Protein AF-A0A1Y0EIF8-F1 (afdb_monomer_lite)

Structure (mmCIF, N/CA/C/O backbone):
data_AF-A0A1Y0EIF8-F1
#
_entry.id   AF-A0A1Y0EIF8-F1
#
loop_
_atom_site.group_PDB
_atom_site.id
_atom_site.type_symbol
_atom_site.label_atom_id
_atom_site.label_alt_id
_atom_site.label_comp_id
_atom_site.label_asym_id
_atom_site.label_entity_id
_atom_site.label_seq_id
_atom_site.pdbx_PDB_ins_code
_atom_site.Cartn_x
_atom_site.Cartn_y
_atom_site.Cartn_z
_atom_site.occupancy
_atom_site.B_iso_or_equiv
_atom_site.auth_seq_id
_atom_site.auth_comp_id
_atom_site.auth_asym_id
_atom_site.auth_atom_id
_atom_site.pdbx_PDB_model_num
ATOM 1 N N . MET A 1 1 ? -3.796 12.524 -21.127 1.00 37.81 1 MET A N 1
ATOM 2 C CA . MET A 1 1 ? -3.805 11.938 -22.483 1.00 37.81 1 MET A CA 1
ATOM 3 C C . MET A 1 1 ? -4.281 12.997 -23.465 1.00 37.81 1 MET A C 1
ATOM 5 O O . MET A 1 1 ? -5.381 13.475 -23.255 1.00 37.81 1 MET A O 1
ATOM 9 N N . PHE A 1 2 ? -3.462 13.286 -24.492 1.00 38.22 2 PHE A N 1
ATOM 10 C CA . PHE A 1 2 ? -3.854 13.662 -25.870 1.00 38.22 2 PHE A CA 1
ATOM 11 C C . PHE A 1 2 ? -4.632 14.982 -26.085 1.00 38.22 2 PHE A C 1
ATOM 13 O O . PHE A 1 2 ? -5.495 15.334 -25.305 1.00 38.22 2 PHE A O 1
ATOM 20 N N . TYR A 1 3 ? -4.456 15.780 -27.139 1.00 31.73 3 TYR A N 1
ATOM 21 C CA . TYR A 1 3 ? -3.588 15.820 -28.322 1.00 31.73 3 TYR A CA 1
ATOM 22 C C . TYR A 1 3 ? -3.635 17.290 -28.816 1.00 31.73 3 TYR A C 1
ATOM 24 O O . TYR A 1 3 ? -4.609 17.998 -28.564 1.00 31.73 3 TYR A O 1
ATOM 32 N N . SER A 1 4 ? -2.602 17.751 -29.519 1.00 43.94 4 SER A N 1
ATOM 33 C CA . SER A 1 4 ? -2.538 19.079 -30.158 1.00 43.94 4 SER A CA 1
ATOM 34 C C . SER A 1 4 ? -3.656 19.304 -31.195 1.00 43.94 4 SER A C 1
ATOM 36 O O . SER A 1 4 ? -4.053 18.343 -31.857 1.00 43.94 4 SER A O 1
ATOM 38 N N . PRO A 1 5 ? -4.051 20.566 -31.464 1.00 45.19 5 PRO A N 1
ATOM 39 C CA . PRO A 1 5 ? -4.420 20.951 -32.815 1.00 45.19 5 PRO A CA 1
ATOM 40 C C . PRO A 1 5 ? -3.539 22.090 -33.345 1.00 45.19 5 PRO A C 1
ATOM 42 O O . PRO A 1 5 ? -3.402 23.167 -32.763 1.00 45.19 5 PRO A O 1
ATOM 45 N N . VAL A 1 6 ? -2.965 21.794 -34.507 1.00 42.03 6 VAL A N 1
ATOM 46 C CA . VAL A 1 6 ? -2.331 22.686 -35.478 1.00 42.03 6 VAL A CA 1
ATOM 47 C C . VAL A 1 6 ? -3.190 23.934 -35.696 1.00 42.03 6 VAL A C 1
ATOM 49 O O . VAL A 1 6 ? -4.373 23.816 -35.995 1.00 42.03 6 VAL A O 1
ATOM 52 N N . ASN A 1 7 ? -2.588 25.120 -35.566 1.00 39.62 7 ASN A N 1
ATOM 53 C CA . ASN A 1 7 ? -3.239 26.411 -35.794 1.00 39.62 7 ASN A CA 1
ATOM 54 C C . ASN A 1 7 ? -3.308 26.712 -37.313 1.00 39.62 7 ASN A C 1
ATOM 56 O O . ASN A 1 7 ? -2.266 26.990 -37.912 1.00 39.62 7 ASN A O 1
ATOM 60 N N . PRO A 1 8 ? -4.489 26.673 -37.961 1.00 40.47 8 PRO A N 1
ATOM 61 C CA . PRO A 1 8 ? -4.627 26.729 -39.417 1.00 40.47 8 PRO A CA 1
ATOM 62 C C . PRO A 1 8 ? -4.945 28.149 -39.936 1.00 40.47 8 PRO A C 1
ATOM 64 O O . PRO A 1 8 ? -5.785 28.317 -40.814 1.00 40.47 8 PRO A O 1
ATOM 67 N N . GLY A 1 9 ? -4.313 29.194 -39.383 1.00 38.22 9 GLY A N 1
ATOM 68 C CA . GLY A 1 9 ? -4.791 30.579 -39.550 1.00 38.22 9 GLY A CA 1
ATOM 69 C C . GLY A 1 9 ? -3.825 31.641 -40.088 1.00 38.22 9 GLY A C 1
ATOM 70 O O . GLY A 1 9 ? -4.184 32.815 -40.028 1.00 38.22 9 GLY A O 1
ATOM 71 N N . ARG A 1 10 ? -2.609 31.321 -40.570 1.00 43.03 10 ARG A N 1
ATOM 72 C CA . ARG A 1 10 ? -1.621 32.380 -40.904 1.00 43.03 10 ARG A CA 1
ATOM 73 C C . ARG A 1 10 ? -0.802 32.244 -42.194 1.00 43.03 10 ARG A C 1
ATOM 75 O O . ARG A 1 10 ? 0.205 32.927 -42.318 1.00 43.03 10 ARG A O 1
ATOM 82 N N . PHE A 1 11 ? -1.239 31.456 -43.175 1.00 51.62 11 PHE A N 1
ATOM 83 C CA . PHE A 1 11 ? -0.574 31.403 -44.487 1.00 51.62 11 PHE A CA 1
ATOM 84 C C . PHE A 1 11 ? -1.574 31.562 -45.629 1.00 51.62 11 PHE A C 1
ATOM 86 O O . PHE A 1 11 ? -1.964 30.590 -46.263 1.00 51.62 11 PHE A O 1
ATOM 93 N N . SER A 1 12 ? -2.004 32.797 -45.893 1.00 49.69 12 SER A N 1
ATOM 94 C CA . SER A 1 12 ? -2.695 33.092 -47.157 1.00 49.69 12 SER A CA 1
ATOM 95 C C . SER A 1 12 ? -2.368 34.460 -47.763 1.00 49.69 12 SER A C 1
ATOM 97 O O . SER A 1 12 ? -2.918 34.787 -48.810 1.00 49.69 12 SER A O 1
ATOM 99 N N . VAL A 1 13 ? -1.480 35.265 -47.167 1.00 60.19 13 VAL A N 1
ATOM 100 C CA . VAL A 1 13 ? -1.054 36.542 -47.761 1.00 60.19 13 VAL A CA 1
ATOM 101 C C . VAL A 1 13 ? 0.416 36.781 -47.421 1.00 60.19 13 VAL A C 1
ATOM 103 O O . VAL A 1 13 ? 0.754 36.926 -46.250 1.00 60.19 13 VAL A O 1
ATOM 106 N N . ILE A 1 14 ? 1.279 36.789 -48.438 1.00 67.38 14 ILE A N 1
ATOM 107 C CA . ILE A 1 14 ? 2.711 37.097 -48.303 1.00 67.38 14 ILE A CA 1
ATOM 108 C C . ILE A 1 14 ? 2.856 38.584 -47.963 1.00 67.38 14 ILE A C 1
ATOM 110 O O . ILE A 1 14 ? 2.260 39.432 -48.634 1.00 67.38 14 ILE A O 1
ATOM 114 N N . GLN A 1 15 ? 3.622 38.917 -46.924 1.00 79.06 15 GLN A N 1
ATOM 115 C CA . GLN A 1 15 ? 3.801 40.306 -46.495 1.00 79.06 15 GLN A CA 1
ATOM 116 C C . GLN A 1 15 ? 4.846 41.027 -47.359 1.00 79.06 15 GLN A C 1
ATOM 118 O O . GLN A 1 15 ? 5.827 40.432 -47.802 1.00 79.06 15 GLN A O 1
ATOM 123 N N . SER A 1 16 ? 4.696 42.340 -47.564 1.00 76.44 16 SER A N 1
ATOM 124 C CA . SER A 1 16 ? 5.628 43.126 -48.394 1.00 76.44 16 SER A CA 1
ATOM 125 C C . SER A 1 16 ? 7.077 43.094 -47.888 1.00 76.44 16 SER A C 1
ATOM 127 O O . SER A 1 16 ? 8.011 43.193 -48.680 1.00 76.44 16 SER A O 1
ATOM 129 N N . GLU A 1 17 ? 7.279 42.932 -46.578 1.00 78.81 17 GLU A N 1
ATOM 130 C CA . GLU A 1 17 ? 8.610 42.783 -45.975 1.00 78.81 17 GLU A CA 1
ATOM 131 C C . GLU A 1 17 ? 9.270 41.438 -46.328 1.00 78.81 17 GLU A C 1
ATOM 133 O O . GLU A 1 17 ? 10.484 41.369 -46.547 1.00 78.81 17 GLU A O 1
ATOM 138 N N . GLU A 1 18 ? 8.474 40.377 -46.463 1.00 78.44 18 GLU A N 1
ATOM 139 C CA . GLU A 1 18 ? 8.946 39.063 -46.905 1.00 78.44 18 GLU A CA 1
ATOM 140 C C . GLU A 1 18 ? 9.333 39.104 -48.389 1.00 78.44 18 GLU A C 1
ATOM 142 O O . GLU A 1 18 ? 10.403 38.617 -48.756 1.00 78.44 18 GLU A O 1
ATOM 147 N N . VAL A 1 19 ? 8.542 39.786 -49.229 1.00 79.81 19 VAL A N 1
ATOM 148 C CA . VAL A 1 19 ? 8.881 40.007 -50.649 1.00 79.81 19 VAL A CA 1
ATOM 149 C C . VAL A 1 19 ? 10.185 40.798 -50.784 1.00 79.81 19 VAL A C 1
ATOM 151 O O . VAL A 1 19 ? 11.083 40.381 -51.515 1.00 79.81 19 VAL A O 1
ATOM 154 N N . ALA A 1 20 ? 10.355 41.876 -50.012 1.00 82.81 20 ALA A N 1
ATOM 155 C CA . ALA A 1 20 ? 11.585 42.671 -50.016 1.00 82.81 20 ALA A CA 1
ATOM 156 C C . ALA A 1 20 ? 12.814 41.865 -49.555 1.00 82.81 20 ALA A C 1
ATOM 158 O O . ALA A 1 20 ? 13.945 42.127 -49.976 1.00 82.81 20 ALA A O 1
ATOM 159 N N . SER A 1 21 ? 12.613 40.880 -48.679 1.00 82.31 21 SER A N 1
ATOM 160 C CA . SER A 1 21 ? 13.672 39.966 -48.250 1.00 82.31 21 SER A CA 1
ATOM 161 C C . SER A 1 21 ? 14.050 38.986 -49.364 1.00 82.31 21 SER A C 1
ATOM 163 O O . SER A 1 21 ? 15.239 38.780 -49.612 1.00 82.31 21 SER A O 1
ATOM 165 N N . ILE A 1 22 ? 13.070 38.455 -50.099 1.00 84.62 22 ILE A N 1
ATOM 166 C CA . ILE A 1 22 ? 13.298 37.577 -51.258 1.00 84.62 22 ILE A CA 1
ATOM 167 C C . ILE A 1 22 ? 14.016 38.335 -52.387 1.00 84.62 22 ILE A C 1
ATOM 169 O O . ILE A 1 22 ? 14.994 37.826 -52.935 1.00 84.62 22 ILE A O 1
ATOM 173 N N . GLU A 1 23 ? 13.631 39.579 -52.681 1.00 85.06 23 GLU A N 1
ATOM 174 C CA . GLU A 1 23 ? 14.309 40.421 -53.682 1.00 85.06 23 GLU A CA 1
ATOM 175 C C . GLU A 1 23 ? 15.795 40.646 -53.357 1.00 85.06 23 GLU A C 1
ATOM 177 O O . GLU A 1 23 ? 16.656 40.597 -54.244 1.00 85.06 23 GLU A O 1
ATOM 182 N N . LYS A 1 24 ? 16.131 40.845 -52.074 1.00 86.19 24 LYS A N 1
ATOM 183 C CA . LYS A 1 24 ? 17.530 40.957 -51.626 1.00 86.19 24 LYS A CA 1
ATOM 184 C C . LYS A 1 24 ? 18.310 39.668 -51.880 1.00 86.19 24 LYS A C 1
ATOM 186 O O . LYS A 1 24 ? 19.466 39.744 -52.295 1.00 86.19 24 LYS A O 1
ATOM 191 N N . VAL A 1 25 ? 17.692 38.505 -51.660 1.00 87.25 25 VAL A N 1
ATOM 192 C CA . VAL A 1 25 ? 18.309 37.197 -51.935 1.00 87.25 25 VAL A CA 1
ATOM 193 C C . VAL A 1 25 ? 18.537 37.013 -53.437 1.00 87.25 25 VAL A C 1
ATOM 195 O O . VAL A 1 25 ? 19.633 36.623 -53.829 1.00 87.25 25 VAL A O 1
ATOM 198 N N . TYR A 1 26 ? 17.569 37.374 -54.285 1.00 85.94 26 TYR A N 1
ATOM 199 C CA . TYR A 1 26 ? 17.728 37.331 -55.747 1.00 85.94 26 TYR A CA 1
ATOM 200 C C . TYR A 1 26 ? 18.915 38.178 -56.204 1.00 85.94 26 TYR A C 1
ATOM 202 O O . TYR A 1 26 ? 19.785 37.690 -56.926 1.00 85.94 26 TYR A O 1
ATOM 210 N N . LYS A 1 27 ? 19.023 39.406 -55.687 1.00 85.19 27 LYS A N 1
ATOM 211 C CA . LYS A 1 27 ? 20.157 40.288 -55.975 1.00 85.19 27 LYS A CA 1
ATOM 212 C C . LYS A 1 27 ? 21.492 39.697 -55.511 1.00 85.19 27 LYS A C 1
ATOM 214 O O . LYS A 1 27 ? 22.483 39.809 -56.228 1.00 85.19 27 LYS A O 1
ATOM 219 N N . ALA A 1 28 ? 21.529 39.064 -54.337 1.00 86.06 28 ALA A N 1
ATOM 220 C CA . ALA A 1 28 ? 22.732 38.410 -53.819 1.00 86.06 28 ALA A CA 1
ATOM 221 C C . ALA A 1 28 ? 23.164 37.204 -54.674 1.00 86.06 28 ALA A C 1
ATOM 223 O O . ALA A 1 28 ? 24.357 36.939 -54.801 1.00 86.06 28 ALA A O 1
ATOM 224 N N . LEU A 1 29 ? 22.205 36.511 -55.291 1.00 85.00 29 LEU A N 1
ATOM 225 C CA . LEU A 1 29 ? 22.440 35.397 -56.213 1.00 85.00 29 LEU A CA 1
ATOM 226 C C . LEU A 1 29 ? 22.699 35.848 -57.665 1.00 85.00 29 LEU A C 1
ATOM 228 O O . LEU A 1 29 ? 22.961 35.006 -58.520 1.00 85.00 29 LEU A O 1
ATOM 232 N N . GLY A 1 30 ? 22.644 37.155 -57.951 1.00 84.00 30 GLY A N 1
ATOM 233 C CA . GLY A 1 30 ? 22.834 37.714 -59.295 1.00 84.00 30 GLY A CA 1
ATOM 234 C C . GLY A 1 30 ? 21.636 37.529 -60.235 1.00 84.00 30 GLY A C 1
ATOM 235 O O . GLY A 1 30 ? 21.791 37.649 -61.448 1.00 84.00 30 GLY A O 1
ATOM 236 N N . LEU A 1 31 ? 20.460 37.224 -59.687 1.00 83.06 31 LEU A N 1
ATOM 237 C CA . LEU A 1 31 ? 19.199 37.096 -60.416 1.00 83.06 31 LEU A CA 1
ATOM 238 C C . LEU A 1 31 ? 18.466 38.444 -60.459 1.00 83.06 31 LEU A C 1
ATOM 240 O O . LEU A 1 31 ? 18.645 39.286 -59.577 1.00 83.06 31 LEU A O 1
ATOM 244 N N . ASP A 1 32 ? 17.627 38.644 -61.478 1.00 81.88 32 ASP A N 1
ATOM 245 C CA . ASP A 1 32 ? 16.807 39.852 -61.595 1.00 81.88 32 ASP A CA 1
ATOM 246 C C . ASP A 1 32 ? 15.718 39.867 -60.501 1.00 81.88 32 ASP A C 1
ATOM 248 O O . ASP A 1 32 ? 14.878 38.962 -60.480 1.00 81.88 32 ASP A O 1
ATOM 252 N N . PRO A 1 33 ? 15.692 40.874 -59.602 1.00 80.19 33 PRO A N 1
ATOM 253 C CA . PRO A 1 33 ? 14.670 40.986 -58.562 1.00 80.19 33 PRO A CA 1
ATOM 254 C C . PRO A 1 33 ? 13.236 41.041 -59.102 1.00 80.19 33 PRO A C 1
ATOM 256 O O . PRO A 1 33 ? 12.317 40.632 -58.397 1.00 80.19 33 PRO A O 1
ATOM 259 N N . SER A 1 34 ? 13.031 41.491 -60.348 1.00 78.00 34 SER A N 1
ATOM 260 C CA . SER A 1 34 ? 11.698 41.552 -60.968 1.00 78.00 34 SER A CA 1
ATOM 261 C C . SER A 1 34 ? 11.039 40.169 -61.131 1.00 78.00 34 SER A C 1
ATOM 263 O O . SER A 1 34 ? 9.810 40.065 -61.162 1.00 78.00 34 SER A O 1
ATOM 265 N N . LEU A 1 35 ? 11.841 39.095 -61.154 1.00 76.56 35 LEU A N 1
ATOM 266 C CA . LEU A 1 35 ? 11.374 37.710 -61.266 1.00 76.56 35 LEU A CA 1
ATOM 267 C C . LEU A 1 35 ? 10.756 37.177 -59.968 1.00 76.56 35 LEU A C 1
ATOM 269 O O . LEU A 1 35 ? 9.910 36.288 -60.028 1.00 76.56 35 LEU A O 1
ATOM 273 N N . ALA A 1 36 ? 11.106 37.744 -58.809 1.00 75.88 36 ALA A N 1
ATOM 274 C CA . ALA A 1 36 ? 10.614 37.273 -57.513 1.00 75.88 36 ALA A CA 1
ATOM 275 C C . ALA A 1 36 ? 9.081 37.337 -57.419 1.00 75.88 36 ALA A C 1
ATOM 277 O O . ALA A 1 36 ? 8.446 36.437 -56.874 1.00 75.88 36 ALA A O 1
ATOM 278 N N . TYR A 1 37 ? 8.477 38.382 -57.991 1.00 72.69 37 TYR A N 1
ATOM 279 C CA . TYR A 1 37 ? 7.026 38.558 -57.974 1.00 72.69 37 TYR A CA 1
ATOM 280 C C . TYR A 1 37 ? 6.312 37.581 -58.918 1.00 72.69 37 TYR A C 1
ATOM 282 O O . TYR A 1 37 ? 5.241 37.074 -58.579 1.00 72.69 37 TYR A O 1
ATOM 290 N N . SER A 1 38 ? 6.923 37.293 -60.074 1.00 71.38 38 SER A N 1
ATOM 291 C CA . SER A 1 38 ? 6.436 36.302 -61.040 1.00 71.38 38 SER A CA 1
ATOM 292 C C . SER A 1 38 ? 6.472 34.896 -60.444 1.00 71.38 38 SER A C 1
ATOM 294 O O . SER A 1 38 ? 5.466 34.195 -60.481 1.00 71.38 38 SER A O 1
ATOM 296 N N . ASP A 1 39 ? 7.591 34.508 -59.833 1.00 70.44 39 ASP A N 1
ATOM 297 C CA . ASP A 1 39 ? 7.771 33.168 -59.264 1.00 70.44 39 ASP A CA 1
ATOM 298 C C . ASP A 1 39 ? 6.896 32.936 -58.025 1.00 70.44 39 ASP A C 1
ATOM 300 O O . ASP A 1 39 ? 6.430 31.821 -57.796 1.00 70.44 39 ASP A O 1
ATOM 304 N N . LEU A 1 40 ? 6.594 33.992 -57.262 1.00 72.62 40 LEU A N 1
ATOM 305 C CA . LEU A 1 40 ? 5.661 33.919 -56.137 1.00 72.62 40 LEU A CA 1
ATOM 306 C C . LEU A 1 40 ? 4.208 33.697 -56.590 1.00 72.62 40 LEU A C 1
ATOM 308 O O . LEU A 1 40 ? 3.453 32.994 -55.922 1.00 72.62 40 LEU A O 1
ATOM 312 N N . HIS A 1 41 ? 3.821 34.281 -57.728 1.00 66.94 41 HIS A N 1
ATOM 313 C CA . HIS A 1 41 ? 2.479 34.137 -58.305 1.00 66.94 41 HIS A CA 1
ATOM 314 C C . HIS A 1 41 ? 2.344 32.929 -59.241 1.00 66.94 41 HIS A C 1
ATOM 316 O O . HIS A 1 41 ? 1.224 32.558 -59.583 1.00 66.94 41 HIS A O 1
ATOM 322 N N . ALA A 1 42 ? 3.453 32.292 -59.630 1.00 63.53 42 ALA A N 1
ATOM 323 C CA . ALA A 1 42 ? 3.463 31.130 -60.517 1.00 63.53 42 ALA A CA 1
ATOM 324 C C . ALA A 1 42 ? 2.855 29.860 -59.893 1.00 63.53 42 ALA A C 1
ATOM 326 O O . ALA A 1 42 ? 2.727 28.862 -60.593 1.00 63.53 42 ALA A O 1
ATOM 327 N N . GLY A 1 43 ? 2.453 29.906 -58.615 1.00 55.22 43 GLY A N 1
ATOM 328 C CA . GLY A 1 43 ? 1.329 29.127 -58.093 1.00 55.22 43 GLY A CA 1
ATOM 329 C C . GLY A 1 43 ? 1.322 27.644 -58.452 1.00 55.22 43 GLY A C 1
ATOM 330 O O . GLY A 1 43 ? 0.317 27.185 -58.966 1.00 55.22 43 GLY A O 1
ATOM 331 N N . GLU A 1 44 ? 2.437 26.943 -58.226 1.00 57.22 44 GLU A N 1
ATOM 332 C CA . GLU A 1 44 ? 2.558 25.496 -57.967 1.00 57.22 44 GLU A CA 1
ATOM 333 C C . GLU A 1 44 ? 4.048 25.126 -58.023 1.00 57.22 44 GLU A C 1
ATOM 335 O O . GLU A 1 44 ? 4.600 24.734 -59.053 1.00 57.22 44 GLU A O 1
ATOM 340 N N . ILE A 1 45 ? 4.743 25.264 -56.891 1.00 58.09 45 ILE A N 1
ATOM 341 C CA . ILE A 1 45 ? 6.049 24.623 -56.735 1.00 58.09 45 ILE A CA 1
ATOM 342 C C . ILE A 1 45 ? 5.738 23.153 -56.467 1.00 58.09 45 ILE A C 1
ATOM 344 O O . ILE A 1 45 ? 5.312 22.805 -55.369 1.00 58.09 45 ILE A O 1
ATOM 348 N N . ALA A 1 46 ? 5.878 22.299 -57.482 1.00 57.28 46 ALA A N 1
ATOM 349 C CA . ALA A 1 46 ? 5.716 20.862 -57.301 1.00 57.28 46 ALA A CA 1
ATOM 350 C C . ALA A 1 46 ? 6.646 20.389 -56.168 1.00 57.28 46 ALA A C 1
ATOM 352 O O . ALA A 1 46 ? 7.863 20.570 -56.262 1.00 57.28 46 ALA A O 1
ATOM 353 N N . ASP A 1 47 ? 6.075 19.793 -55.115 1.00 53.34 47 ASP A N 1
ATOM 354 C CA . ASP A 1 47 ? 6.802 19.222 -53.973 1.00 53.34 47 ASP A CA 1
ATOM 355 C C . ASP A 1 47 ? 7.456 17.893 -54.383 1.00 53.34 47 ASP A C 1
ATOM 357 O O . ASP A 1 47 ? 7.085 16.796 -53.967 1.00 53.34 47 ASP A O 1
ATOM 361 N N . ALA A 1 48 ? 8.374 17.995 -55.339 1.00 62.47 48 ALA A N 1
ATOM 362 C CA . ALA A 1 48 ? 9.100 16.886 -55.919 1.00 62.47 48 ALA A CA 1
ATOM 363 C C . ALA A 1 48 ? 10.608 17.172 -55.849 1.00 62.47 48 ALA A C 1
ATOM 365 O O . ALA A 1 48 ? 11.036 18.313 -56.062 1.00 62.47 48 ALA A O 1
ATOM 366 N N . PRO A 1 49 ? 11.448 16.152 -55.596 1.00 60.09 49 PRO A N 1
ATOM 367 C CA . PRO A 1 49 ? 12.891 16.336 -55.519 1.00 60.09 49 PRO A CA 1
ATOM 368 C C . PRO A 1 49 ? 13.455 16.919 -56.822 1.00 60.09 49 PRO A C 1
ATOM 370 O O . PRO A 1 49 ? 13.453 16.270 -57.872 1.00 60.09 49 PRO A O 1
ATOM 373 N N . ARG A 1 50 ? 13.977 18.151 -56.766 1.00 67.06 50 ARG A N 1
ATOM 374 C CA . ARG A 1 50 ? 14.647 18.774 -57.913 1.00 67.06 50 ARG A CA 1
ATOM 375 C C . ARG A 1 50 ? 16.026 18.150 -58.098 1.00 67.06 50 ARG A C 1
ATOM 377 O O . ARG A 1 50 ? 16.919 18.306 -57.267 1.00 67.06 50 ARG A O 1
ATOM 384 N N . THR A 1 51 ? 16.217 17.456 -59.214 1.00 69.94 51 THR A N 1
ATOM 385 C CA . THR A 1 51 ? 17.504 16.829 -59.529 1.00 69.94 51 THR A CA 1
ATOM 386 C C . THR A 1 51 ? 18.485 17.895 -60.026 1.00 69.94 51 THR A C 1
ATOM 388 O O . THR A 1 51 ? 18.334 18.414 -61.127 1.00 69.94 51 THR A O 1
ATOM 391 N N . VAL A 1 52 ? 19.491 18.230 -59.211 1.00 75.19 52 VAL A N 1
ATOM 392 C CA . VAL A 1 52 ? 20.505 19.268 -59.513 1.00 75.19 52 VAL A CA 1
ATOM 393 C C . VAL A 1 52 ? 21.573 18.768 -60.497 1.00 75.19 52 VAL A C 1
ATOM 395 O O . VAL A 1 52 ? 22.166 19.548 -61.236 1.00 75.19 52 VAL A O 1
ATOM 398 N N . ARG A 1 53 ? 21.823 17.455 -60.533 1.00 68.50 53 ARG A N 1
ATOM 399 C CA . ARG A 1 53 ? 22.787 16.814 -61.436 1.00 68.50 53 ARG A CA 1
ATOM 400 C C . ARG A 1 53 ? 22.420 15.345 -61.615 1.00 68.50 53 ARG A C 1
ATOM 402 O O . ARG A 1 53 ? 22.171 14.659 -60.628 1.00 68.50 53 ARG A O 1
ATOM 409 N N . ALA A 1 54 ? 22.417 14.865 -62.857 1.00 73.50 54 ALA A N 1
ATOM 410 C CA . ALA A 1 54 ? 22.217 13.448 -63.145 1.00 73.50 54 ALA A CA 1
ATOM 411 C C . ALA A 1 54 ? 23.369 12.614 -62.559 1.00 73.50 54 ALA A C 1
ATOM 413 O O . ALA A 1 54 ? 24.537 12.996 -62.675 1.00 73.50 54 ALA A O 1
ATOM 414 N N . ALA A 1 55 ? 23.045 11.485 -61.926 1.00 68.31 55 ALA A N 1
ATOM 415 C CA . ALA A 1 55 ? 24.053 10.563 -61.421 1.00 68.31 55 ALA A CA 1
ATOM 416 C C . ALA A 1 55 ? 24.883 10.018 -62.593 1.00 68.31 55 ALA A C 1
ATOM 418 O O . ALA A 1 55 ? 24.338 9.440 -63.532 1.00 68.31 55 ALA A O 1
ATOM 419 N N . GLN A 1 56 ? 26.199 10.210 -62.537 1.00 73.31 56 GLN A N 1
ATOM 420 C CA . GLN A 1 56 ? 27.134 9.530 -63.426 1.00 73.31 56 GLN A CA 1
ATOM 421 C C . GLN A 1 56 ? 27.663 8.298 -62.687 1.00 73.31 56 GLN A C 1
ATOM 423 O O . GLN A 1 56 ? 28.116 8.446 -61.548 1.00 73.31 56 GLN A O 1
ATOM 428 N N . PRO A 1 57 ? 27.602 7.092 -63.279 1.00 65.88 57 PRO A N 1
ATOM 429 C CA . PRO A 1 57 ? 28.230 5.924 -62.683 1.00 65.88 57 PRO A CA 1
ATOM 430 C C . PRO A 1 57 ? 29.738 6.183 -62.596 1.00 65.88 57 PRO A C 1
ATOM 432 O O . PRO A 1 57 ? 30.396 6.420 -63.607 1.00 65.88 57 PRO A O 1
ATOM 435 N N . GLY A 1 58 ? 30.269 6.205 -61.373 1.00 69.56 58 GLY A N 1
ATOM 436 C CA . GLY A 1 58 ? 31.709 6.254 -61.151 1.00 69.56 58 GLY A CA 1
ATOM 437 C C . GLY A 1 58 ? 32.368 4.971 -61.656 1.00 69.56 58 GLY A C 1
ATOM 438 O O . GLY A 1 58 ? 31.727 3.920 -61.713 1.00 69.56 58 GLY A O 1
ATOM 439 N N . ASN A 1 59 ? 33.650 5.059 -62.019 1.00 71.12 59 ASN A N 1
ATOM 440 C CA . ASN A 1 59 ? 34.459 3.885 -62.344 1.00 71.12 59 ASN A CA 1
ATOM 441 C C . ASN A 1 59 ? 34.336 2.844 -61.223 1.00 71.12 59 ASN A C 1
ATOM 443 O O . ASN A 1 59 ? 34.293 3.214 -60.048 1.00 71.12 59 ASN A O 1
ATOM 447 N N . SER A 1 60 ? 34.289 1.558 -61.581 1.00 70.50 60 SER A N 1
ATOM 448 C CA . SER A 1 60 ? 34.308 0.461 -60.611 1.00 70.50 60 SER A CA 1
ATOM 449 C C . SER A 1 60 ? 35.511 0.633 -59.678 1.00 70.50 60 SER A C 1
ATOM 451 O O . SER A 1 60 ? 36.650 0.513 -60.122 1.00 70.50 60 SER A O 1
ATOM 453 N N . GLY A 1 61 ? 35.257 0.988 -58.416 1.00 70.88 61 GLY A N 1
ATOM 454 C CA . GLY A 1 61 ? 36.289 1.050 -57.379 1.00 70.88 61 GLY A CA 1
ATOM 455 C C . GLY A 1 61 ? 36.800 -0.346 -57.011 1.00 70.88 61 GLY A C 1
ATOM 456 O O . GLY A 1 61 ? 36.332 -1.345 -57.564 1.00 70.88 61 GLY A O 1
ATOM 457 N N . GLU A 1 62 ? 37.746 -0.431 -56.071 1.00 76.25 62 GLU A N 1
ATOM 458 C CA . GLU A 1 62 ? 38.207 -1.721 -55.548 1.00 76.25 62 GLU A CA 1
ATOM 459 C C . GLU A 1 62 ? 37.042 -2.611 -55.079 1.00 76.25 62 GLU A C 1
ATOM 461 O O . GLU A 1 62 ? 36.092 -2.157 -54.436 1.00 76.25 62 GLU A O 1
ATOM 466 N N . ALA A 1 63 ? 37.136 -3.910 -55.382 1.00 76.56 63 ALA A N 1
ATOM 467 C CA . ALA A 1 63 ? 36.170 -4.900 -54.927 1.00 76.56 63 ALA A CA 1
ATOM 468 C C . ALA A 1 63 ? 36.147 -4.951 -53.391 1.00 76.56 63 ALA A C 1
ATOM 470 O O . ALA A 1 63 ? 37.163 -5.232 -52.752 1.00 76.56 63 ALA A O 1
ATOM 471 N N . ILE A 1 64 ? 34.978 -4.688 -52.802 1.00 73.50 64 ILE A N 1
ATOM 472 C CA . ILE A 1 64 ? 34.764 -4.805 -51.358 1.00 73.50 64 ILE A CA 1
ATOM 473 C C . ILE A 1 64 ? 34.873 -6.295 -50.987 1.00 73.50 64 ILE A C 1
ATOM 475 O O . ILE A 1 64 ? 34.149 -7.102 -51.577 1.00 73.50 64 ILE A O 1
ATOM 479 N N . PRO A 1 65 ? 35.744 -6.685 -50.036 1.00 76.38 65 PRO A N 1
ATOM 480 C CA . PRO A 1 65 ? 35.807 -8.060 -49.553 1.00 76.38 65 PRO A CA 1
ATOM 481 C C . PRO A 1 65 ? 34.444 -8.513 -49.023 1.00 76.38 65 PRO A C 1
ATOM 483 O O . PRO A 1 65 ? 33.761 -7.746 -48.341 1.00 76.38 65 PRO A O 1
ATOM 486 N N . GLU A 1 66 ? 34.047 -9.754 -49.310 1.00 74.81 66 GLU A N 1
ATOM 487 C CA . GLU A 1 66 ? 32.792 -10.301 -48.794 1.00 74.81 66 GLU A CA 1
ATOM 488 C C . GLU A 1 66 ? 32.789 -10.235 -47.260 1.00 74.81 66 GLU A C 1
ATOM 490 O O . GLU A 1 66 ? 33.674 -10.787 -46.599 1.00 74.81 66 GLU A O 1
ATOM 495 N N . LEU A 1 67 ? 31.798 -9.542 -46.686 1.00 69.56 67 LEU A N 1
ATOM 496 C CA . LEU A 1 67 ? 31.595 -9.528 -45.242 1.00 69.56 67 LEU A CA 1
ATOM 497 C C . LEU A 1 67 ? 31.379 -10.975 -44.791 1.00 69.56 67 LEU A C 1
ATOM 499 O O . LEU A 1 67 ? 30.357 -11.585 -45.114 1.00 69.56 67 LEU A O 1
ATOM 503 N N . GLN A 1 68 ? 32.326 -11.525 -44.030 1.00 68.56 68 GLN A N 1
ATOM 504 C CA . GLN A 1 68 ? 32.121 -12.802 -43.361 1.00 68.56 68 GLN A CA 1
ATOM 505 C C . GLN A 1 68 ? 30.867 -12.664 -42.500 1.00 68.56 68 GLN A C 1
ATOM 507 O O . GLN A 1 68 ? 30.805 -11.823 -41.602 1.00 68.56 68 GLN A O 1
ATOM 512 N N . LYS A 1 69 ? 29.839 -13.454 -42.822 1.00 67.88 69 LYS A N 1
ATOM 513 C CA . LYS A 1 69 ? 28.574 -13.472 -42.094 1.00 67.88 69 LYS A CA 1
ATOM 514 C C . LYS A 1 69 ? 28.902 -13.763 -40.634 1.00 67.88 69 LYS A C 1
ATOM 516 O O . LYS A 1 69 ? 29.283 -14.887 -40.317 1.00 67.88 69 LYS A O 1
ATOM 521 N N . ALA A 1 70 ? 28.815 -12.750 -39.773 1.00 66.44 70 ALA A N 1
ATOM 522 C CA . ALA A 1 70 ? 29.096 -12.909 -38.358 1.00 66.44 70 ALA A CA 1
ATOM 523 C C . ALA A 1 70 ? 28.147 -13.980 -37.815 1.00 66.44 70 ALA A C 1
ATOM 525 O O . ALA A 1 70 ? 26.938 -13.769 -37.701 1.00 66.44 70 ALA A O 1
ATOM 526 N N . THR A 1 71 ? 28.683 -15.167 -37.548 1.00 66.88 71 THR A N 1
ATOM 527 C CA . THR A 1 71 ? 27.974 -16.196 -36.803 1.00 66.88 71 THR A CA 1
ATOM 528 C C . THR A 1 71 ? 27.834 -15.650 -35.394 1.00 66.88 71 THR A C 1
ATOM 530 O O . THR A 1 71 ? 28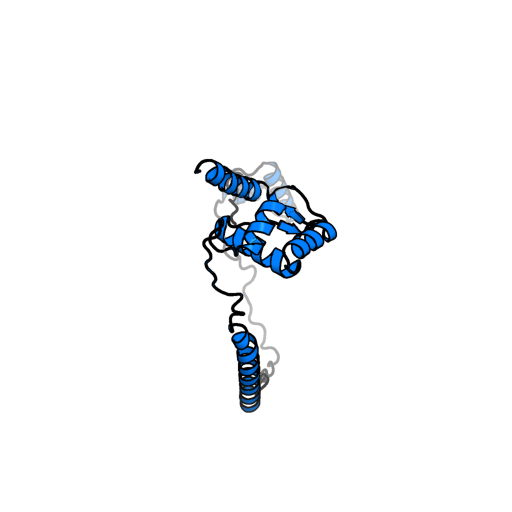.818 -15.568 -34.659 1.00 66.88 71 THR A O 1
ATOM 533 N N . GLY A 1 72 ? 26.630 -15.186 -35.056 1.00 72.69 72 GLY A N 1
ATOM 534 C CA . GLY A 1 72 ? 26.305 -14.755 -33.703 1.00 72.69 72 GLY A CA 1
ATOM 535 C C . GLY A 1 72 ? 26.597 -15.861 -32.679 1.00 72.69 72 GLY A C 1
ATOM 536 O O . GLY A 1 72 ? 26.806 -17.018 -33.057 1.00 72.69 72 GLY A O 1
ATOM 537 N N . PRO A 1 73 ? 26.630 -15.525 -31.382 1.00 74.81 73 PRO A N 1
ATOM 538 C CA . PRO A 1 73 ? 26.913 -16.500 -30.337 1.00 74.81 73 PRO A CA 1
ATOM 539 C C . PRO A 1 73 ? 25.947 -17.689 -30.433 1.00 74.81 73 PRO A C 1
ATOM 541 O O . PRO A 1 73 ? 24.727 -17.523 -30.423 1.00 74.81 73 PRO A O 1
ATOM 544 N N . VAL A 1 74 ? 26.506 -18.896 -30.555 1.00 83.00 74 VAL A N 1
ATOM 545 C CA . VAL A 1 74 ? 25.737 -20.143 -30.609 1.00 83.00 74 VAL A CA 1
ATOM 546 C C . VAL A 1 74 ? 25.282 -20.479 -29.195 1.00 83.00 74 VAL A C 1
ATOM 548 O O . VAL A 1 74 ? 26.102 -20.678 -28.299 1.00 83.00 74 VAL A O 1
ATOM 551 N N . LEU A 1 75 ? 23.969 -20.517 -28.989 1.00 84.94 75 LEU A N 1
ATOM 552 C CA . LEU A 1 75 ? 23.380 -20.869 -27.704 1.00 84.94 75 LEU A CA 1
ATOM 553 C C . LEU A 1 75 ? 23.460 -22.381 -27.470 1.00 84.94 75 LEU A C 1
ATOM 555 O O . LEU A 1 75 ? 23.086 -23.178 -28.329 1.00 84.94 75 LEU A O 1
ATOM 559 N N . ASP A 1 76 ? 23.910 -22.770 -26.280 1.00 90.62 76 ASP A N 1
ATOM 560 C CA . ASP A 1 76 ? 23.971 -24.166 -25.853 1.00 90.62 76 ASP A CA 1
ATOM 561 C C . ASP A 1 76 ? 22.609 -24.602 -25.293 1.00 90.62 76 ASP A C 1
ATOM 563 O O . ASP A 1 76 ? 22.211 -24.225 -24.185 1.00 90.62 76 ASP A O 1
ATOM 567 N N . ALA A 1 77 ? 21.888 -25.407 -26.075 1.00 91.62 77 ALA A N 1
ATOM 568 C CA . ALA A 1 77 ? 20.574 -25.926 -25.708 1.00 91.62 77 ALA A CA 1
ATOM 569 C C . ALA A 1 77 ? 20.597 -26.740 -24.402 1.00 91.62 77 ALA A C 1
ATOM 571 O O . ALA A 1 77 ? 19.630 -26.698 -23.638 1.00 91.62 77 ALA A O 1
ATOM 572 N N . SER A 1 78 ? 21.707 -27.423 -24.106 1.00 90.75 78 SER A N 1
ATOM 573 C CA . SER A 1 78 ? 21.858 -28.222 -22.885 1.00 90.75 78 SER A CA 1
ATOM 574 C C . SER A 1 78 ? 21.943 -27.319 -21.657 1.00 90.75 78 SER A C 1
ATOM 576 O O . SER A 1 78 ? 21.287 -27.577 -20.648 1.00 90.75 78 SER A O 1
ATOM 578 N N . ARG A 1 79 ? 22.689 -26.209 -21.757 1.00 88.94 79 ARG A N 1
ATOM 579 C CA . ARG A 1 79 ? 22.754 -25.196 -20.689 1.00 88.94 79 ARG A CA 1
ATOM 580 C C . ARG A 1 79 ? 21.406 -24.527 -20.456 1.00 88.94 79 ARG A C 1
ATOM 582 O O . ARG A 1 79 ? 21.025 -24.335 -19.307 1.00 88.94 79 ARG A O 1
ATOM 589 N N . ILE A 1 80 ? 20.665 -24.209 -21.518 1.00 92.81 80 ILE A N 1
ATOM 590 C CA . ILE A 1 80 ? 19.320 -23.621 -21.397 1.00 92.81 80 ILE A CA 1
ATOM 591 C C . ILE A 1 80 ? 18.373 -24.577 -20.664 1.00 92.81 80 ILE A C 1
ATOM 593 O O . ILE A 1 80 ? 17.638 -24.146 -19.776 1.00 92.81 80 ILE A O 1
ATOM 597 N N . ALA A 1 81 ? 18.394 -25.865 -21.014 1.00 92.00 81 ALA A N 1
ATOM 598 C CA . ALA A 1 81 ? 17.560 -26.871 -20.362 1.00 92.00 81 ALA A CA 1
ATOM 599 C C . ALA A 1 81 ? 17.900 -27.019 -18.870 1.00 92.00 81 ALA A C 1
ATOM 601 O O . ALA A 1 81 ? 16.991 -27.035 -18.041 1.00 92.00 81 ALA A O 1
ATOM 602 N N . ALA A 1 82 ? 19.193 -27.050 -18.527 1.00 93.25 82 ALA A N 1
ATOM 603 C CA . ALA A 1 82 ? 19.649 -27.112 -17.140 1.00 93.25 82 ALA A CA 1
ATOM 604 C C . ALA A 1 82 ? 19.175 -25.895 -16.326 1.00 93.25 82 ALA A C 1
ATOM 606 O O . ALA A 1 82 ? 18.541 -26.069 -15.288 1.00 93.25 82 ALA A O 1
ATOM 607 N N . ILE A 1 83 ? 19.381 -24.675 -16.842 1.00 94.00 83 ILE A N 1
ATOM 608 C CA . ILE A 1 83 ? 18.958 -23.434 -16.171 1.00 94.00 83 ILE A CA 1
ATOM 609 C C . ILE A 1 83 ? 17.442 -23.424 -15.945 1.00 94.00 83 ILE A C 1
ATOM 611 O O . ILE A 1 83 ? 16.988 -23.119 -14.847 1.00 94.00 83 ILE A O 1
ATOM 615 N N . ARG A 1 84 ? 16.645 -23.807 -16.952 1.00 93.19 84 ARG A N 1
ATOM 616 C CA . ARG A 1 84 ? 15.178 -23.870 -16.824 1.00 93.19 84 ARG A CA 1
ATOM 617 C C . ARG A 1 84 ? 14.724 -24.876 -15.770 1.00 93.19 84 ARG A C 1
ATOM 619 O O . ARG A 1 84 ? 13.786 -24.586 -15.034 1.00 93.19 84 ARG A O 1
ATOM 626 N N . SER A 1 85 ? 15.377 -26.035 -15.694 1.00 92.69 85 SER A N 1
ATOM 627 C CA . SER A 1 85 ? 15.077 -27.043 -14.674 1.00 92.69 85 SER A CA 1
ATOM 628 C C . SER A 1 85 ? 15.414 -26.545 -13.271 1.00 92.69 85 SER A C 1
ATOM 630 O O . SER A 1 85 ? 14.650 -26.789 -12.338 1.00 92.69 85 SER A O 1
ATOM 632 N N . ASP A 1 86 ? 16.536 -25.843 -13.112 1.00 91.94 86 ASP A N 1
ATOM 633 C CA . ASP A 1 86 ? 16.911 -25.255 -11.828 1.00 91.94 86 ASP A CA 1
ATOM 634 C C . ASP A 1 86 ? 15.926 -24.164 -11.403 1.00 91.94 86 ASP A C 1
ATOM 636 O O . ASP A 1 86 ? 15.460 -24.185 -10.264 1.00 91.94 86 ASP A O 1
ATOM 640 N N . THR A 1 87 ? 15.528 -23.274 -12.319 1.00 92.88 87 THR A N 1
ATOM 641 C CA . THR A 1 87 ? 14.486 -22.275 -12.042 1.00 92.88 87 THR A CA 1
ATOM 642 C C . THR A 1 87 ? 13.168 -22.942 -11.661 1.00 92.88 87 THR A C 1
ATOM 644 O O . THR A 1 87 ? 12.586 -22.566 -10.652 1.00 92.88 87 THR A O 1
ATOM 647 N N . ALA A 1 88 ? 12.724 -23.969 -12.394 1.00 93.25 88 ALA A N 1
ATOM 648 C CA . ALA A 1 88 ? 11.483 -24.681 -12.082 1.00 93.25 88 ALA A CA 1
ATOM 649 C C . ALA A 1 88 ? 11.513 -25.320 -10.685 1.00 93.25 88 ALA A C 1
ATOM 651 O O . ALA A 1 88 ? 10.536 -25.241 -9.943 1.00 93.25 88 ALA A O 1
ATOM 652 N N . ARG A 1 89 ? 12.650 -25.908 -10.294 1.00 93.38 89 ARG A N 1
ATOM 653 C CA . ARG A 1 89 ? 12.830 -26.487 -8.959 1.00 93.38 89 ARG A CA 1
ATOM 654 C C . ARG A 1 89 ? 12.778 -25.421 -7.865 1.00 93.38 89 ARG A C 1
ATOM 656 O O . ARG A 1 89 ? 12.088 -25.624 -6.873 1.00 93.38 89 ARG A O 1
ATOM 663 N N . VAL A 1 90 ? 13.474 -24.297 -8.040 1.00 94.38 90 VAL A N 1
ATOM 664 C CA . VAL A 1 90 ? 13.454 -23.193 -7.063 1.00 94.38 90 VAL A CA 1
ATOM 665 C C . VAL A 1 90 ? 12.059 -22.578 -6.963 1.00 94.38 90 VAL A C 1
ATOM 667 O O . VAL A 1 90 ? 11.570 -22.383 -5.856 1.00 94.38 90 VAL A O 1
ATOM 670 N N . SER A 1 91 ? 11.388 -22.341 -8.093 1.00 91.44 91 SER A N 1
ATOM 671 C CA . SER A 1 91 ? 10.005 -21.857 -8.120 1.00 91.44 91 SER A CA 1
ATOM 672 C C . SER A 1 91 ? 9.041 -22.819 -7.432 1.00 91.44 91 SER A C 1
ATOM 674 O O . SER A 1 91 ? 8.146 -22.355 -6.744 1.00 91.44 91 SER A O 1
ATOM 676 N N . SER A 1 92 ? 9.232 -24.136 -7.558 1.00 91.25 92 SER A N 1
ATOM 677 C CA . SER A 1 92 ? 8.416 -25.120 -6.834 1.00 91.25 92 SER A CA 1
ATOM 678 C C . SER A 1 92 ? 8.642 -25.067 -5.324 1.00 91.25 92 SER A C 1
ATOM 680 O O . SER A 1 92 ? 7.682 -25.192 -4.576 1.00 91.25 92 SER A O 1
ATOM 682 N N . VAL A 1 93 ? 9.888 -24.899 -4.871 1.00 90.50 93 VAL A N 1
ATOM 683 C CA . VAL A 1 93 ? 10.201 -24.800 -3.436 1.00 90.50 93 VAL A CA 1
ATOM 684 C C . VAL A 1 93 ? 9.649 -23.503 -2.854 1.00 90.50 93 VAL A C 1
ATOM 686 O O . VAL A 1 93 ? 9.012 -23.534 -1.811 1.00 90.50 93 VAL A O 1
ATOM 689 N N . LEU A 1 94 ? 9.851 -22.371 -3.534 1.00 87.06 94 LEU A N 1
ATOM 690 C CA . LEU A 1 94 ? 9.268 -21.096 -3.117 1.00 87.06 94 LEU A CA 1
ATOM 691 C C . LEU A 1 94 ? 7.742 -21.152 -3.157 1.00 87.06 94 LEU A C 1
ATOM 693 O O . LEU A 1 94 ? 7.115 -20.718 -2.206 1.00 87.06 94 LEU A O 1
ATOM 697 N N . GLY A 1 95 ? 7.161 -21.743 -4.204 1.00 86.19 95 GLY A N 1
ATOM 698 C CA . GLY A 1 95 ? 5.724 -21.988 -4.295 1.00 86.19 95 GLY A CA 1
ATOM 699 C C . GLY A 1 95 ? 5.205 -22.729 -3.068 1.00 86.19 95 GLY A C 1
ATOM 700 O O . GLY A 1 95 ? 4.289 -22.244 -2.438 1.00 86.19 95 GLY A O 1
ATOM 701 N N . GLN A 1 96 ? 5.864 -23.811 -2.645 1.00 83.75 96 GLN A N 1
ATOM 702 C CA . GLN A 1 96 ? 5.496 -24.537 -1.421 1.00 83.75 96 GLN A CA 1
ATOM 703 C C . GLN A 1 96 ? 5.661 -23.713 -0.137 1.00 83.75 96 GLN A C 1
ATOM 705 O O . GLN A 1 96 ? 4.889 -23.905 0.792 1.00 83.75 96 GLN A O 1
ATOM 710 N N . ILE A 1 97 ? 6.657 -22.825 -0.058 1.00 83.38 97 ILE A N 1
ATOM 711 C CA . ILE A 1 97 ? 6.838 -21.931 1.099 1.00 83.38 97 ILE A CA 1
ATOM 712 C C . ILE A 1 97 ? 5.701 -20.906 1.163 1.00 83.38 97 ILE A C 1
ATOM 714 O O . ILE A 1 97 ? 5.150 -20.695 2.233 1.00 83.38 97 ILE A O 1
ATOM 718 N N . PHE A 1 98 ? 5.342 -20.302 0.029 1.00 76.38 98 PHE A N 1
ATOM 719 C CA . PHE A 1 98 ? 4.286 -19.289 -0.050 1.00 76.38 98 PHE A CA 1
ATOM 720 C C . PHE A 1 98 ? 2.867 -19.884 -0.071 1.00 76.38 98 PHE A C 1
ATOM 722 O O . PHE A 1 98 ? 1.920 -19.204 0.287 1.00 76.38 98 PHE A O 1
ATOM 729 N N . GLU A 1 99 ? 2.702 -21.146 -0.469 1.00 69.81 99 GLU A N 1
ATOM 730 C CA . GLU A 1 99 ? 1.430 -21.885 -0.407 1.00 69.81 99 GLU A CA 1
ATOM 731 C C . GLU A 1 99 ? 1.185 -22.460 1.001 1.00 69.81 99 GLU A C 1
ATOM 733 O O . GLU A 1 99 ? 0.047 -22.708 1.383 1.00 69.81 99 GLU A O 1
ATOM 738 N N . ALA A 1 100 ? 2.236 -22.605 1.819 1.00 60.72 100 ALA A N 1
ATOM 739 C CA . ALA A 1 100 ? 2.125 -22.996 3.225 1.00 60.72 100 ALA A CA 1
ATOM 740 C C . ALA A 1 100 ? 1.632 -21.867 4.161 1.00 60.72 100 ALA A C 1
ATOM 742 O O . ALA A 1 100 ? 1.519 -22.099 5.361 1.00 60.72 100 ALA A O 1
ATOM 743 N N . GLU A 1 101 ? 1.301 -20.682 3.637 1.00 57.00 101 GLU A N 1
ATOM 744 C CA . GLU A 1 101 ? 0.677 -19.574 4.386 1.00 57.00 101 GLU A CA 1
ATOM 745 C C . GLU A 1 101 ? -0.822 -19.394 4.060 1.00 57.00 101 GLU A C 1
ATOM 747 O O . GLU A 1 101 ? -1.412 -18.369 4.378 1.00 57.00 101 GLU A O 1
ATOM 752 N N . GLU A 1 102 ? -1.468 -20.420 3.493 1.00 50.03 102 GLU A N 1
ATOM 753 C CA . GLU A 1 102 ? -2.932 -20.596 3.547 1.00 50.03 102 GLU A CA 1
ATOM 754 C C . GLU A 1 102 ? -3.340 -21.739 4.499 1.00 50.03 102 GLU A C 1
ATOM 756 O O . GLU A 1 102 ? -4.478 -22.212 4.486 1.00 50.03 102 GLU A O 1
ATOM 761 N N . GLU A 1 103 ? -2.454 -22.158 5.411 1.00 45.12 103 GLU A N 1
ATOM 762 C CA . GLU A 1 103 ? -2.967 -22.551 6.722 1.00 45.12 103 GLU A CA 1
ATOM 763 C C . GLU A 1 103 ? -3.424 -21.261 7.381 1.00 45.12 103 GLU A C 1
ATOM 765 O O . GLU A 1 103 ? -2.640 -20.550 8.008 1.00 45.12 103 GLU A O 1
ATOM 770 N N . ALA A 1 104 ? -4.709 -20.957 7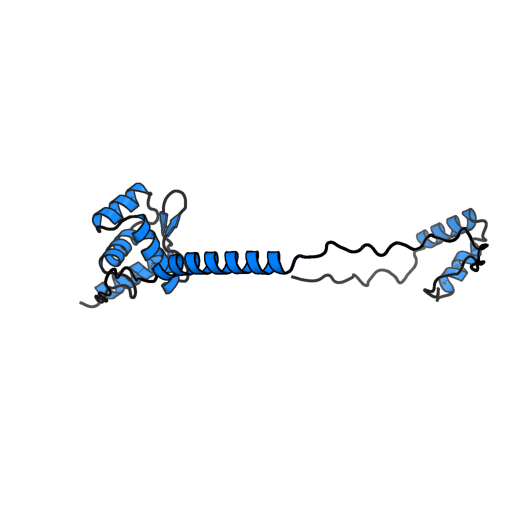.174 1.00 46.31 104 ALA A N 1
ATOM 771 C CA . ALA A 1 104 ? -5.473 -20.110 8.055 1.00 46.31 104 ALA A CA 1
ATOM 772 C C . ALA A 1 104 ? -4.973 -20.393 9.471 1.00 46.31 104 ALA A C 1
ATOM 774 O O . ALA A 1 104 ? -5.231 -21.453 10.051 1.00 46.31 104 ALA A O 1
ATOM 775 N N . VAL A 1 105 ? -4.224 -19.443 10.025 1.00 43.25 105 VAL A N 1
ATOM 776 C CA . VAL A 1 105 ? -4.293 -19.221 11.450 1.00 43.25 105 VAL A CA 1
ATOM 777 C C . VAL A 1 105 ? -5.779 -19.013 11.686 1.00 43.25 105 VAL A C 1
ATOM 779 O O . VAL A 1 105 ? -6.319 -17.942 11.437 1.00 43.25 105 VAL A O 1
ATOM 782 N N . GLU A 1 106 ? -6.474 -20.088 12.054 1.00 44.94 106 GLU A N 1
ATOM 783 C CA . GLU A 1 106 ? -7.797 -20.032 12.640 1.00 44.94 106 GLU A CA 1
ATOM 784 C C . GLU A 1 106 ? -7.639 -19.270 13.967 1.00 44.94 106 GLU A C 1
ATOM 786 O O . GLU A 1 106 ? -7.680 -19.830 15.062 1.00 44.94 106 GLU A O 1
ATOM 791 N N . GLY A 1 107 ? -7.409 -17.957 13.878 1.00 42.34 107 GLY A N 1
ATOM 792 C CA . GLY A 1 107 ? -7.998 -17.007 14.796 1.00 42.34 107 GLY A CA 1
ATOM 793 C C . GLY A 1 107 ? -9.488 -17.211 14.611 1.00 42.34 107 GLY A C 1
ATOM 794 O O . GLY A 1 107 ? -10.034 -16.849 13.577 1.00 42.34 107 GLY A O 1
ATOM 795 N N . GLY A 1 108 ? -10.064 -17.983 15.532 1.00 38.56 108 GLY A N 1
ATOM 796 C CA . GLY A 1 108 ? -11.304 -18.705 15.313 1.00 38.56 108 GLY A CA 1
ATOM 797 C C . GLY A 1 108 ? -12.389 -17.885 14.625 1.00 38.56 108 GLY A C 1
ATOM 798 O O . GLY A 1 108 ? -12.682 -16.762 15.029 1.00 38.56 108 GLY A O 1
ATOM 799 N N . ASP A 1 109 ? -13.051 -18.525 13.660 1.00 38.44 109 ASP A N 1
ATOM 800 C CA . ASP A 1 109 ? -14.404 -18.189 13.215 1.00 38.44 109 ASP A CA 1
ATOM 801 C C . ASP A 1 109 ? -15.374 -18.432 14.389 1.00 38.44 109 ASP A C 1
ATOM 803 O O . ASP A 1 109 ? -16.260 -19.283 14.359 1.00 38.44 109 ASP A O 1
ATOM 807 N N . SER A 1 110 ? -15.200 -17.695 15.485 1.00 42.50 110 SER A N 1
ATOM 808 C CA . SER A 1 110 ? -16.337 -17.211 16.233 1.00 42.50 110 SER A CA 1
ATOM 809 C C . SER A 1 110 ? -16.825 -15.992 15.463 1.00 42.50 110 SER A C 1
ATOM 811 O O . SER A 1 110 ? -16.510 -14.856 15.816 1.00 42.50 110 SER A O 1
ATOM 813 N N . LYS A 1 111 ? -17.674 -16.224 14.456 1.00 45.19 111 LYS A N 1
ATOM 814 C CA . LYS A 1 111 ? -18.821 -15.342 14.197 1.00 45.19 111 LYS A CA 1
ATOM 815 C C . LYS A 1 111 ? -19.710 -15.318 15.444 1.00 45.19 111 LYS A C 1
ATOM 817 O O . LYS A 1 111 ? -20.874 -15.711 15.411 1.00 45.19 111 LYS A O 1
ATOM 822 N N . ASP A 1 112 ? -19.151 -14.885 16.570 1.00 43.28 112 ASP A N 1
ATOM 823 C CA . ASP A 1 112 ? -19.946 -14.161 17.532 1.00 43.28 112 ASP A CA 1
ATOM 824 C C . ASP A 1 112 ? -20.474 -12.973 16.742 1.00 43.28 112 ASP A C 1
ATOM 826 O O . ASP A 1 112 ? -19.732 -12.301 16.029 1.00 43.28 112 ASP A O 1
ATOM 830 N N . LEU A 1 113 ? -21.790 -12.812 16.755 1.00 47.09 113 LEU A N 1
ATOM 831 C CA . LEU A 1 113 ? -22.461 -11.692 16.123 1.00 47.09 113 LEU A CA 1
ATOM 832 C C . LEU A 1 113 ? -21.978 -10.430 16.833 1.00 47.09 113 LEU A C 1
ATOM 834 O O . LEU A 1 113 ? -22.495 -10.049 17.881 1.00 47.09 113 LEU A O 1
ATOM 838 N N . THR A 1 114 ? -20.920 -9.846 16.302 1.00 55.44 114 THR A N 1
ATOM 839 C CA . THR A 1 114 ? -20.348 -8.595 16.755 1.00 55.44 114 THR A CA 1
ATOM 840 C C . THR A 1 114 ? -21.070 -7.453 16.063 1.00 55.44 114 THR A C 1
ATOM 842 O O . THR A 1 114 ? -21.654 -7.598 14.988 1.00 55.44 114 THR A O 1
ATOM 845 N N . LEU A 1 115 ? -21.025 -6.294 16.712 1.00 66.25 115 LEU A N 1
ATOM 846 C CA . LEU A 1 115 ? -21.641 -5.048 16.257 1.00 66.25 115 LEU A CA 1
ATOM 847 C C . LEU A 1 115 ? -21.143 -4.620 14.857 1.00 66.25 115 LEU A C 1
ATOM 849 O O . LEU A 1 115 ? -21.829 -3.896 14.140 1.00 66.25 115 LEU A O 1
ATOM 853 N N . PHE A 1 116 ? -19.972 -5.121 14.449 1.00 76.19 116 PHE A N 1
ATOM 854 C CA . PHE A 1 116 ? -19.343 -4.873 13.158 1.00 76.19 116 PHE A CA 1
ATOM 855 C C . PHE A 1 116 ? -19.173 -6.195 12.407 1.00 76.19 116 PHE A C 1
ATOM 857 O O . PHE A 1 116 ? -18.382 -7.050 12.801 1.00 76.19 116 PHE A O 1
ATOM 864 N N . ALA A 1 117 ? -19.912 -6.367 11.310 1.00 75.12 117 ALA A N 1
ATOM 865 C CA . ALA A 1 117 ? -19.763 -7.542 10.458 1.00 75.12 117 ALA A CA 1
ATOM 866 C C . ALA A 1 117 ? -18.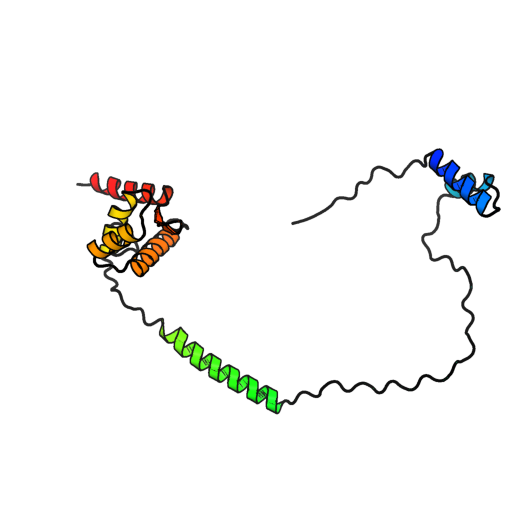308 -7.659 9.964 1.00 75.12 117 ALA A C 1
ATOM 868 O O . ALA A 1 117 ? -17.762 -6.690 9.444 1.00 75.12 117 ALA A O 1
ATOM 869 N N . GLY A 1 118 ? -17.701 -8.837 10.140 1.00 76.31 118 GLY A N 1
ATOM 870 C CA . GLY A 1 118 ? -16.319 -9.118 9.728 1.00 76.31 118 GLY A CA 1
ATOM 871 C C . GLY A 1 118 ? -15.255 -8.868 10.802 1.00 76.31 118 GLY A C 1
ATOM 872 O O . GLY A 1 118 ? -14.120 -9.284 10.617 1.00 76.31 118 GLY A O 1
ATOM 873 N N . LEU A 1 119 ? -15.610 -8.267 11.943 1.00 82.75 119 LEU A N 1
ATOM 874 C CA . LEU A 1 119 ? -14.662 -7.937 13.009 1.00 82.75 119 LEU A CA 1
ATOM 875 C C . LEU A 1 119 ? -14.946 -8.760 14.273 1.00 82.75 119 LEU A C 1
ATOM 877 O O . LEU A 1 119 ? -16.099 -8.882 14.676 1.00 82.75 119 LEU A O 1
ATOM 881 N N . ASP A 1 120 ? -13.927 -9.314 14.934 1.00 82.00 120 ASP A N 1
ATOM 882 C CA . ASP A 1 120 ? -14.148 -10.060 16.181 1.00 82.00 120 ASP A CA 1
ATOM 883 C C . ASP A 1 120 ? -14.511 -9.147 17.373 1.00 82.00 120 ASP A C 1
ATOM 885 O O . ASP A 1 120 ? -14.412 -7.919 17.317 1.00 82.00 120 ASP A O 1
ATOM 889 N N . ALA A 1 121 ? -14.943 -9.747 18.487 1.00 82.81 121 ALA A N 1
ATOM 890 C CA . ALA A 1 121 ? -15.429 -8.998 19.646 1.00 82.81 121 ALA A CA 1
ATOM 891 C C . ALA A 1 121 ? -14.352 -8.123 20.316 1.00 82.81 121 ALA A C 1
ATOM 893 O O . ALA A 1 121 ? -14.677 -7.072 20.872 1.00 82.81 121 ALA A O 1
ATOM 894 N N . LYS A 1 122 ? -13.076 -8.528 20.273 1.00 87.00 122 LYS A N 1
ATOM 895 C CA . LYS A 1 122 ? -11.960 -7.757 20.842 1.00 87.00 122 LYS A CA 1
ATOM 896 C C . LYS A 1 122 ? -11.607 -6.580 19.942 1.00 87.00 122 LYS A C 1
ATOM 898 O O . LYS A 1 122 ? -11.433 -5.472 20.443 1.00 87.00 122 LYS A O 1
ATOM 903 N N . HIS A 1 123 ? -11.550 -6.802 18.632 1.00 88.19 123 HIS A N 1
ATOM 904 C CA . HIS A 1 123 ? -11.294 -5.758 17.646 1.00 88.19 123 HIS A CA 1
ATOM 905 C C . HIS A 1 123 ? -12.458 -4.759 17.566 1.00 88.19 123 HIS A C 1
ATOM 907 O O . HIS A 1 123 ? -12.215 -3.562 17.479 1.00 88.19 123 HIS A O 1
ATOM 913 N N . GLY A 1 124 ? -13.713 -5.196 17.713 1.00 87.31 124 GLY A N 1
ATOM 914 C CA . GLY A 1 124 ? -14.869 -4.295 17.820 1.00 87.31 124 GLY A CA 1
ATOM 915 C C . GLY A 1 124 ? -14.862 -3.428 19.086 1.00 87.31 124 GLY A C 1
ATOM 916 O O . GLY A 1 124 ? -15.207 -2.243 19.037 1.00 87.31 124 GLY A O 1
ATOM 917 N N . ALA A 1 125 ? -14.422 -3.982 20.221 1.00 87.06 125 ALA A N 1
ATOM 918 C CA . ALA A 1 125 ? -14.234 -3.213 21.452 1.00 87.06 125 ALA A CA 1
ATOM 919 C C . ALA A 1 125 ? -13.077 -2.207 21.328 1.00 87.06 125 ALA A C 1
ATOM 921 O O . ALA A 1 125 ? -13.208 -1.064 21.769 1.00 87.06 125 ALA A O 1
ATOM 922 N N . LEU A 1 126 ? -11.976 -2.607 20.682 1.00 90.44 126 LEU A N 1
ATOM 923 C CA . LEU A 1 126 ? -10.873 -1.712 20.336 1.00 90.44 126 LEU A CA 1
ATOM 924 C C . LEU A 1 126 ? -11.354 -0.573 19.432 1.00 90.44 126 LEU A C 1
ATOM 926 O O . LEU A 1 126 ? -11.099 0.584 19.744 1.00 90.44 126 LEU A O 1
ATOM 930 N N . LEU A 1 127 ? -12.083 -0.894 18.361 1.00 90.00 127 LEU A N 1
ATOM 931 C CA . LEU A 1 127 ? -12.613 0.064 17.393 1.00 90.00 127 LEU A CA 1
ATOM 932 C C . LEU A 1 127 ? -13.499 1.120 18.065 1.00 90.00 127 LEU A C 1
ATOM 934 O O . LEU A 1 127 ? -13.370 2.308 17.782 1.00 90.00 127 LEU A O 1
ATOM 938 N N . SER A 1 128 ? -14.346 0.694 19.004 1.00 87.50 128 SER A N 1
ATOM 939 C CA . SER A 1 128 ? -15.222 1.589 19.770 1.00 87.50 128 SER A CA 1
ATOM 940 C C . SER A 1 128 ? -14.438 2.581 20.637 1.00 87.50 128 SER A C 1
ATOM 942 O O . SER A 1 128 ? -14.803 3.753 20.710 1.00 87.50 128 SER A O 1
ATOM 944 N N . ASP A 1 129 ? -13.353 2.132 21.278 1.00 89.94 129 ASP A N 1
ATOM 945 C CA . ASP A 1 129 ? -12.461 3.016 22.040 1.00 89.94 129 ASP A CA 1
ATOM 946 C C . ASP A 1 129 ? -11.651 3.930 21.094 1.00 89.94 129 ASP A C 1
ATOM 948 O O . ASP A 1 129 ? -11.403 5.096 21.409 1.00 89.94 129 ASP A O 1
ATOM 952 N N . LEU A 1 130 ? -11.260 3.416 19.926 1.00 90.38 130 LEU A N 1
ATOM 953 C CA . LEU A 1 130 ? -10.367 4.075 18.977 1.00 90.38 130 LEU A CA 1
ATOM 954 C C . LEU A 1 130 ? -11.003 5.296 18.303 1.00 90.38 130 LEU A C 1
ATOM 956 O O . LEU A 1 130 ? -10.366 6.344 18.220 1.00 90.38 130 LEU A O 1
ATOM 960 N N . VAL A 1 131 ? -12.282 5.209 17.924 1.00 90.06 131 VAL A N 1
ATOM 961 C CA . VAL A 1 131 ? -13.042 6.334 17.336 1.00 90.06 131 VAL A CA 1
ATOM 962 C C . VAL A 1 131 ? -13.388 7.444 18.341 1.00 90.06 131 VAL A C 1
ATOM 964 O O . VAL A 1 131 ? -13.977 8.466 17.972 1.00 90.06 131 VAL A O 1
ATOM 967 N N . GLY A 1 132 ? -13.049 7.256 19.622 1.00 86.50 132 GLY A N 1
ATOM 968 C CA . GLY A 1 132 ? -13.230 8.252 20.679 1.00 86.50 132 GLY A CA 1
ATOM 969 C C . GLY A 1 132 ? -12.235 9.416 20.621 1.00 86.50 132 GLY A C 1
ATOM 970 O O . GLY A 1 132 ? -12.489 10.456 21.231 1.00 86.50 132 GLY A O 1
ATOM 971 N N . GLN A 1 133 ? -11.131 9.266 19.887 1.00 89.25 133 GLN A N 1
ATOM 972 C CA . GLN A 1 133 ? -10.087 10.277 19.735 1.00 89.25 133 GLN A CA 1
ATOM 973 C C . GLN A 1 133 ? -9.668 10.381 18.263 1.00 89.25 133 GLN A C 1
ATOM 975 O O . GLN A 1 133 ? -9.646 9.383 17.557 1.00 89.25 133 GLN A O 1
ATOM 980 N N . GLU A 1 134 ? -9.352 11.593 17.802 1.00 89.69 134 GLU A N 1
ATOM 981 C CA . GLU A 1 134 ? -9.028 11.864 16.388 1.00 89.69 134 GLU A CA 1
ATOM 982 C C . GLU A 1 134 ? -7.598 11.455 16.004 1.00 89.69 134 GLU A C 1
ATOM 984 O O . GLU A 1 134 ? -7.341 11.137 14.851 1.00 89.69 134 GLU A O 1
ATOM 989 N N . ASN A 1 135 ? -6.671 11.446 16.964 1.00 91.56 135 ASN A N 1
ATOM 990 C CA . ASN A 1 135 ? -5.268 11.095 16.752 1.00 91.56 135 ASN A CA 1
ATOM 991 C C . ASN A 1 135 ? -4.732 10.305 17.949 1.00 91.56 135 ASN A C 1
ATOM 993 O O . ASN A 1 135 ? -4.968 10.688 19.099 1.00 91.56 135 ASN A O 1
ATOM 997 N N . TRP A 1 136 ? -3.977 9.245 17.686 1.00 94.25 136 TRP A N 1
ATOM 998 C CA . TRP A 1 136 ? -3.316 8.423 18.692 1.00 94.25 136 TRP A CA 1
ATOM 999 C C . TRP A 1 136 ? -1.805 8.451 18.499 1.00 94.25 136 TRP A C 1
ATOM 1001 O O . TRP A 1 136 ? -1.302 8.262 17.399 1.00 94.25 136 TRP A O 1
ATOM 1011 N N . THR A 1 137 ? -1.051 8.600 19.586 1.00 94.19 137 THR A N 1
ATOM 1012 C CA . THR A 1 137 ? 0.391 8.333 19.536 1.00 94.19 137 THR A CA 1
ATOM 1013 C C . THR A 1 137 ? 0.646 6.826 19.501 1.00 94.19 137 THR A C 1
ATOM 1015 O O . THR A 1 137 ? -0.177 6.043 19.981 1.00 94.19 137 THR A O 1
ATOM 1018 N N . GLU A 1 138 ? 1.810 6.411 18.995 1.00 91.31 138 GLU A N 1
ATOM 1019 C CA . GLU A 1 138 ? 2.186 4.991 18.909 1.00 91.31 138 GLU A CA 1
ATOM 1020 C C . GLU A 1 138 ? 2.096 4.277 20.272 1.00 91.31 138 GLU A C 1
ATOM 1022 O O . GLU A 1 138 ? 1.495 3.210 20.395 1.00 91.31 138 GLU A O 1
ATOM 1027 N N . ASP A 1 139 ? 2.604 4.922 21.326 1.00 92.69 139 ASP A N 1
ATOM 1028 C CA . ASP A 1 139 ? 2.578 4.394 22.694 1.00 92.69 139 ASP A CA 1
ATOM 1029 C C . ASP A 1 139 ? 1.143 4.293 23.248 1.00 92.69 139 ASP A C 1
ATOM 1031 O O . ASP A 1 139 ? 0.767 3.278 23.838 1.00 92.69 139 ASP A O 1
ATOM 1035 N N . ALA A 1 140 ? 0.297 5.301 22.997 1.00 92.69 140 ALA A N 1
ATOM 1036 C CA . ALA A 1 140 ? -1.097 5.286 23.439 1.00 92.69 140 ALA A CA 1
ATOM 1037 C C . ALA A 1 140 ? -1.910 4.195 22.726 1.00 92.69 140 ALA A C 1
ATOM 1039 O O . ALA A 1 140 ? -2.679 3.479 23.374 1.00 92.69 140 ALA A O 1
ATOM 1040 N N . PHE A 1 141 ? -1.705 4.024 21.418 1.00 93.25 141 PHE A N 1
ATOM 1041 C CA . PHE A 1 141 ? -2.334 2.956 20.646 1.00 93.25 141 PHE A CA 1
ATOM 1042 C C . PHE A 1 141 ? -1.864 1.573 21.110 1.00 93.25 141 PHE A C 1
ATOM 1044 O O . PHE A 1 141 ? -2.681 0.669 21.298 1.00 93.25 141 PHE A O 1
ATOM 1051 N N . GLN A 1 142 ? -0.569 1.402 21.390 1.00 93.50 142 GLN A N 1
ATOM 1052 C CA . GLN A 1 142 ? -0.038 0.147 21.919 1.00 93.50 142 GLN A CA 1
ATOM 1053 C C . GLN A 1 142 ? -0.632 -0.199 23.292 1.00 93.50 142 GLN A C 1
ATOM 1055 O O . GLN A 1 142 ? -1.005 -1.352 23.532 1.00 93.50 142 GLN A O 1
ATOM 1060 N N . GLN A 1 143 ? -0.761 0.782 24.189 1.00 92.88 143 GLN A N 1
ATOM 1061 C CA . GLN A 1 143 ? -1.429 0.591 25.479 1.00 92.88 143 GLN A CA 1
ATOM 1062 C C . GLN A 1 143 ? -2.906 0.220 25.305 1.00 92.88 143 GLN A C 1
ATOM 1064 O O . GLN A 1 143 ? -3.405 -0.665 26.008 1.00 92.88 143 GLN A O 1
ATOM 1069 N N . LEU A 1 144 ? -3.595 0.860 24.355 1.00 92.00 144 LEU A N 1
ATOM 1070 C CA . LEU A 1 144 ? -4.990 0.568 24.041 1.00 92.00 144 LEU A CA 1
ATOM 1071 C C . LEU A 1 144 ? -5.157 -0.868 23.522 1.00 92.00 144 LEU A C 1
ATOM 1073 O O . LEU A 1 144 ? -5.998 -1.609 24.031 1.00 92.00 144 LEU A O 1
ATOM 1077 N N . CYS A 1 145 ? -4.311 -1.300 22.590 1.00 92.00 145 CYS A N 1
ATOM 1078 C CA . CYS A 1 145 ? -4.295 -2.680 22.102 1.00 92.00 145 CYS A CA 1
ATOM 1079 C C . CYS A 1 145 ? -4.020 -3.673 23.242 1.00 92.00 145 CYS A C 1
ATOM 1081 O O . CYS A 1 145 ? -4.726 -4.673 23.391 1.00 92.00 145 CYS A O 1
ATOM 1083 N N . GLY A 1 146 ? -3.057 -3.355 24.113 1.00 89.00 146 GLY A N 1
ATOM 1084 C CA . GLY A 1 146 ? -2.715 -4.169 25.280 1.00 89.00 146 GLY A CA 1
ATOM 1085 C C . GLY A 1 146 ? -3.869 -4.332 26.276 1.00 89.00 146 GLY A C 1
ATOM 1086 O O . GLY A 1 146 ? -4.056 -5.423 26.815 1.00 89.00 146 GLY A O 1
ATOM 1087 N N . LYS A 1 147 ? -4.693 -3.295 26.478 1.00 90.69 147 LYS A N 1
ATOM 1088 C CA . LYS A 1 147 ? -5.913 -3.351 27.311 1.00 90.69 147 LYS A CA 1
ATOM 1089 C C . LYS A 1 147 ? -6.921 -4.380 26.786 1.00 90.69 147 LYS A C 1
ATOM 1091 O O . LYS A 1 147 ? -7.586 -5.035 27.587 1.00 90.69 147 LYS A O 1
ATOM 1096 N N . HIS A 1 148 ? -6.995 -4.549 25.466 1.00 88.06 148 HIS A N 1
ATOM 1097 C CA . HIS A 1 148 ? -7.857 -5.529 24.791 1.00 88.06 148 HIS A CA 1
ATOM 1098 C C . HIS A 1 148 ? -7.170 -6.888 24.552 1.00 88.06 148 HIS A C 1
ATOM 1100 O O . HIS A 1 148 ? -7.783 -7.820 24.030 1.00 88.06 148 HIS A O 1
ATOM 1106 N N . GLY A 1 149 ? -5.912 -7.042 24.983 1.00 88.25 149 GLY A N 1
ATOM 1107 C CA . GLY A 1 149 ? -5.132 -8.271 24.823 1.00 88.25 149 GLY A CA 1
ATOM 1108 C C . GLY A 1 149 ? -4.689 -8.540 23.382 1.00 88.25 149 GLY A C 1
ATOM 1109 O O . GLY A 1 149 ? -4.517 -9.702 23.014 1.00 88.25 149 GLY A O 1
ATOM 1110 N N . LEU A 1 150 ? -4.536 -7.484 22.580 1.00 90.62 150 LEU A N 1
ATOM 1111 C CA . LEU A 1 150 ? -4.114 -7.528 21.181 1.00 90.62 150 LEU A CA 1
ATOM 1112 C C . LEU A 1 150 ? -2.688 -6.979 21.024 1.00 90.62 150 LEU A C 1
ATOM 1114 O O . LEU A 1 150 ? -2.233 -6.138 21.802 1.00 90.62 150 LEU A O 1
ATOM 1118 N N . MET A 1 151 ? -1.977 -7.457 20.003 1.00 90.31 151 MET A N 1
ATOM 1119 C CA . MET A 1 151 ? -0.713 -6.855 19.568 1.00 90.31 151 MET A CA 1
ATOM 1120 C C . MET A 1 151 ? -1.013 -5.638 18.691 1.00 90.31 151 MET A C 1
ATOM 1122 O O . MET A 1 151 ? -1.907 -5.713 17.856 1.00 90.31 151 MET A O 1
ATOM 1126 N N . SER A 1 152 ? -0.261 -4.544 18.849 1.00 89.31 152 SER A N 1
ATOM 1127 C CA . SER A 1 152 ? -0.500 -3.293 18.112 1.00 89.31 152 SER A CA 1
ATOM 1128 C C . SER A 1 152 ? -0.463 -3.476 16.595 1.00 89.31 152 SER A C 1
ATOM 1130 O O . SER A 1 152 ? -1.373 -3.025 15.913 1.00 89.31 152 SER A O 1
ATOM 1132 N N . SER A 1 153 ? 0.536 -4.191 16.071 1.00 89.62 153 SER A N 1
ATOM 1133 C CA . SER A 1 153 ? 0.679 -4.412 14.626 1.00 89.62 153 SER A CA 1
ATOM 1134 C C . SER A 1 153 ? -0.487 -5.203 14.027 1.00 89.62 153 SER A C 1
ATOM 1136 O O . SER A 1 153 ? -1.037 -4.799 13.012 1.00 89.62 153 SER A O 1
ATOM 1138 N N . GLY A 1 154 ? -0.897 -6.297 14.677 1.00 90.31 154 GLY A N 1
ATOM 1139 C CA . GLY A 1 154 ? -2.010 -7.121 14.193 1.00 90.31 154 GLY A CA 1
ATOM 1140 C C . GLY A 1 154 ? -3.365 -6.432 14.355 1.00 90.31 154 GLY A C 1
ATOM 1141 O O . GLY A 1 154 ? -4.230 -6.566 13.501 1.00 90.31 154 GLY A O 1
ATOM 1142 N N . ALA A 1 155 ? -3.538 -5.651 15.424 1.00 91.62 155 ALA A N 1
ATOM 1143 C CA . ALA A 1 155 ? -4.750 -4.871 15.635 1.00 91.62 155 ALA A CA 1
ATOM 1144 C C . ALA A 1 155 ? -4.910 -3.760 14.591 1.00 91.62 155 ALA A C 1
ATOM 1146 O O . ALA A 1 155 ? -6.014 -3.539 14.103 1.00 91.62 155 ALA A O 1
ATOM 1147 N N . LEU A 1 156 ? -3.815 -3.076 14.248 1.00 92.12 156 LEU A N 1
ATOM 1148 C CA . LEU A 1 156 ? -3.790 -2.068 13.193 1.00 92.12 156 LEU A CA 1
ATOM 1149 C C . LEU A 1 156 ? -4.184 -2.670 11.841 1.00 92.12 156 LEU A C 1
ATOM 1151 O O . LEU A 1 156 ? -5.057 -2.130 11.169 1.00 92.12 156 LEU A O 1
ATOM 1155 N N . GLU A 1 157 ? -3.566 -3.792 11.470 1.00 92.19 157 GLU A N 1
ATOM 1156 C CA . GLU A 1 157 ? -3.849 -4.501 10.220 1.00 92.19 157 GLU A CA 1
ATOM 1157 C C . GLU A 1 157 ? -5.315 -4.937 10.142 1.00 92.19 157 GLU A C 1
ATOM 1159 O O . GLU A 1 157 ? -6.006 -4.548 9.206 1.00 92.19 157 GLU A O 1
ATOM 1164 N N . ALA A 1 158 ? -5.822 -5.631 11.166 1.00 91.00 158 ALA A N 1
ATOM 1165 C CA . ALA A 1 158 ? -7.200 -6.122 11.193 1.00 91.00 158 ALA A CA 1
ATOM 1166 C C . ALA A 1 158 ? -8.241 -4.991 11.117 1.00 91.00 158 ALA A C 1
ATOM 1168 O O . ALA A 1 158 ? -9.266 -5.113 10.448 1.00 91.00 158 ALA A O 1
ATOM 1169 N N . VAL A 1 159 ? -7.990 -3.873 11.805 1.00 91.44 159 VAL A N 1
ATOM 1170 C CA . VAL A 1 159 ? -8.896 -2.718 11.800 1.00 91.44 159 VAL A CA 1
ATOM 1171 C C . VAL A 1 159 ? -8.852 -1.978 10.462 1.00 91.44 159 VAL A C 1
ATOM 1173 O O . VAL A 1 159 ? -9.902 -1.573 9.963 1.00 91.44 159 VAL A O 1
ATOM 1176 N N . ASN A 1 160 ? -7.669 -1.817 9.865 1.00 93.56 160 ASN A N 1
ATOM 1177 C CA . ASN A 1 160 ? -7.539 -1.189 8.553 1.00 93.56 160 ASN A CA 1
ATOM 1178 C C . ASN A 1 160 ? -8.117 -2.066 7.440 1.00 93.56 160 ASN A C 1
ATOM 1180 O O . ASN A 1 160 ? -8.807 -1.539 6.576 1.00 93.56 160 ASN A O 1
ATOM 1184 N N . GLU A 1 161 ? -7.902 -3.380 7.473 1.00 93.12 161 GLU A N 1
ATOM 1185 C CA . GLU A 1 161 ? -8.495 -4.323 6.519 1.00 93.12 161 GLU A CA 1
ATOM 1186 C C . GLU A 1 161 ? -10.025 -4.267 6.565 1.00 93.12 161 GLU A C 1
ATOM 1188 O O . GLU A 1 161 ? -10.665 -4.052 5.536 1.00 93.12 161 GLU A O 1
ATOM 1193 N N . TRP A 1 162 ? -10.615 -4.331 7.762 1.00 92.88 162 TRP A N 1
ATOM 1194 C CA . TRP A 1 162 ? -12.060 -4.164 7.937 1.00 92.88 162 TRP A CA 1
ATOM 1195 C C . TRP A 1 162 ? -12.572 -2.825 7.389 1.00 92.88 162 TRP A C 1
ATOM 1197 O O . TRP A 1 162 ? -13.619 -2.766 6.740 1.00 92.88 162 TRP A O 1
ATOM 1207 N N . ALA A 1 163 ? -11.833 -1.743 7.638 1.00 91.75 163 ALA A N 1
ATOM 1208 C CA . ALA A 1 163 ? -12.185 -0.420 7.148 1.00 91.75 163 ALA A CA 1
ATOM 1209 C C . ALA A 1 163 ? -12.153 -0.353 5.614 1.00 91.75 163 ALA A C 1
ATOM 1211 O O . ALA A 1 163 ? -13.091 0.167 5.010 1.00 91.75 163 ALA A O 1
ATOM 1212 N N . PHE A 1 164 ? -11.148 -0.963 4.982 1.00 92.31 164 PHE A N 1
ATOM 1213 C CA . PHE A 1 164 ? -11.068 -1.067 3.528 1.00 92.31 164 PHE A CA 1
ATOM 1214 C C . PHE A 1 164 ? -12.223 -1.881 2.946 1.00 92.31 164 PHE A C 1
ATOM 1216 O O . PHE A 1 164 ? -12.822 -1.464 1.958 1.00 92.31 164 PHE A O 1
ATOM 1223 N N . GLU A 1 165 ? -12.590 -3.007 3.555 1.00 90.81 165 GLU A N 1
ATOM 1224 C CA . GLU A 1 165 ? -13.718 -3.810 3.071 1.00 90.81 165 GLU A CA 1
ATOM 1225 C C . GLU A 1 165 ? -15.059 -3.067 3.162 1.00 90.81 165 GLU A C 1
ATOM 1227 O O . GLU A 1 165 ? -15.913 -3.208 2.282 1.00 90.81 165 GLU A O 1
ATOM 1232 N N . ALA A 1 166 ? -15.260 -2.283 4.224 1.00 89.00 166 ALA A N 1
ATOM 1233 C CA . ALA A 1 166 ? -16.524 -1.602 4.488 1.00 89.00 166 ALA A CA 1
ATOM 1234 C C . ALA A 1 166 ? -16.640 -0.218 3.819 1.00 89.00 166 ALA A C 1
ATOM 1236 O O . ALA A 1 166 ? -17.739 0.167 3.410 1.00 89.00 166 ALA A O 1
ATOM 1237 N N . TYR A 1 167 ? -15.534 0.521 3.711 1.00 90.25 167 TYR A N 1
ATOM 1238 C CA . TYR A 1 167 ? -15.505 1.938 3.325 1.00 90.25 167 TYR A CA 1
ATOM 1239 C C . TYR A 1 167 ? -14.505 2.265 2.202 1.00 90.25 167 TYR A C 1
ATOM 1241 O O . TYR A 1 167 ? -14.457 3.416 1.778 1.00 90.25 167 TYR A O 1
ATOM 1249 N N . ASP A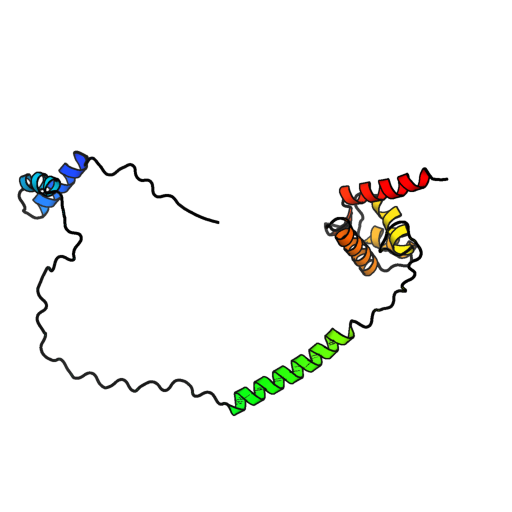 1 168 ? -13.757 1.281 1.681 1.00 91.81 168 ASP A N 1
ATOM 1250 C CA . ASP A 1 168 ? -12.731 1.450 0.629 1.00 91.81 168 ASP A CA 1
ATOM 1251 C C . ASP A 1 168 ? -11.574 2.398 1.032 1.00 91.81 168 ASP A C 1
ATOM 1253 O O . ASP A 1 168 ? -10.853 2.923 0.184 1.00 91.81 168 ASP A O 1
ATOM 1257 N N . GLU A 1 169 ? -11.373 2.605 2.339 1.00 93.25 169 GLU A N 1
ATOM 1258 C CA . GLU A 1 169 ? -10.322 3.447 2.926 1.00 93.25 169 GLU A CA 1
ATOM 1259 C C . GLU A 1 169 ? -9.826 2.857 4.264 1.00 93.25 169 GLU A C 1
ATOM 1261 O O . GLU A 1 169 ? -10.570 2.174 4.968 1.00 93.25 169 GLU A O 1
ATOM 1266 N N . ALA A 1 170 ? -8.569 3.129 4.634 1.00 92.62 170 ALA A N 1
ATOM 1267 C CA . ALA A 1 170 ? -8.026 2.784 5.947 1.00 92.62 170 ALA A CA 1
ATOM 1268 C C . ALA A 1 170 ? -8.678 3.619 7.062 1.00 92.62 170 ALA A C 1
ATOM 1270 O O . ALA A 1 170 ? -8.884 4.822 6.911 1.00 92.62 170 ALA A O 1
ATOM 1271 N N . LEU A 1 171 ? -8.923 3.012 8.227 1.00 92.75 171 LEU A N 1
ATOM 1272 C CA . LEU A 1 171 ? -9.370 3.772 9.396 1.00 92.75 171 LEU A CA 1
ATOM 1273 C C . LEU A 1 171 ? -8.238 4.612 9.992 1.00 92.75 171 LEU A C 1
ATOM 1275 O O . LEU A 1 171 ? -8.494 5.716 10.467 1.00 92.75 171 LEU A O 1
ATOM 1279 N N . LEU A 1 172 ? -7.027 4.060 10.026 1.00 93.38 172 LEU A N 1
ATOM 1280 C CA . LEU A 1 172 ? -5.856 4.647 10.662 1.00 93.38 172 LEU A CA 1
ATOM 1281 C C . LEU A 1 172 ? -4.792 4.965 9.613 1.00 93.38 172 LEU A C 1
ATOM 1283 O O . LEU A 1 172 ? -4.286 4.048 8.959 1.00 93.38 172 LEU A O 1
ATOM 1287 N N . ASP A 1 173 ? -4.430 6.242 9.504 1.00 91.56 173 ASP A N 1
ATOM 1288 C CA . ASP A 1 173 ? -3.302 6.714 8.696 1.00 91.56 173 ASP A CA 1
ATOM 1289 C C . ASP A 1 173 ? -2.049 6.881 9.570 1.00 91.56 173 ASP A C 1
ATOM 1291 O O . ASP A 1 173 ? -2.090 7.495 10.640 1.00 91.56 173 ASP A O 1
ATOM 1295 N N . GLU A 1 174 ? -0.927 6.317 9.125 1.00 90.12 174 GLU A N 1
ATOM 1296 C CA . GLU A 1 174 ? 0.351 6.352 9.838 1.00 90.12 174 GLU A CA 1
ATOM 1297 C C . GLU A 1 174 ? 1.114 7.648 9.535 1.00 90.12 174 GLU A C 1
ATOM 1299 O O . GLU A 1 174 ? 2.029 7.688 8.703 1.00 90.12 174 GLU A O 1
ATOM 1304 N N . TYR A 1 175 ? 0.769 8.725 10.242 1.00 84.12 175 TYR A N 1
ATOM 1305 C CA . TYR A 1 175 ? 1.445 10.015 10.116 1.00 84.12 175 TYR A CA 1
ATOM 1306 C C . TYR A 1 175 ? 1.738 10.647 11.486 1.00 84.12 175 TYR A C 1
ATOM 1308 O O . TYR A 1 175 ? 0.871 11.238 12.116 1.00 84.12 175 TYR A O 1
ATOM 1316 N N . ASP A 1 176 ? 2.991 10.532 11.955 1.00 83.31 176 ASP A N 1
ATOM 1317 C CA . ASP A 1 176 ? 3.420 10.988 13.298 1.00 83.31 176 ASP A CA 1
ATOM 1318 C C . ASP A 1 176 ? 2.533 10.430 14.436 1.00 83.31 176 ASP A C 1
ATOM 1320 O O . ASP A 1 176 ? 2.139 11.129 15.370 1.00 83.31 176 ASP A O 1
ATOM 1324 N N . GLY A 1 177 ? 2.196 9.141 14.328 1.00 89.38 177 GLY A N 1
ATOM 1325 C CA . GLY A 1 177 ? 1.177 8.467 15.128 1.00 89.38 177 GLY A CA 1
ATOM 1326 C C . GLY A 1 177 ? 0.141 7.818 14.216 1.00 89.38 177 GLY A C 1
ATOM 1327 O O . GLY A 1 177 ? 0.478 7.380 13.118 1.00 89.38 177 GLY A O 1
ATOM 1328 N N . TYR A 1 178 ? -1.102 7.768 14.684 1.00 92.12 178 TYR A N 1
ATOM 1329 C CA . TYR A 1 178 ? -2.241 7.213 13.968 1.00 92.12 178 TYR A CA 1
ATOM 1330 C C . TYR A 1 178 ? -3.378 8.235 13.931 1.00 92.12 178 TYR A C 1
ATOM 1332 O O . TYR A 1 178 ? -4.003 8.504 14.962 1.00 92.12 178 TYR A O 1
ATOM 1340 N N . ASP A 1 179 ? -3.647 8.795 12.755 1.00 92.69 179 ASP A N 1
ATOM 1341 C CA . ASP A 1 179 ? -4.795 9.670 12.514 1.00 92.69 179 ASP A CA 1
ATOM 1342 C C . ASP A 1 179 ? -6.024 8.830 12.163 1.00 92.69 179 ASP A C 1
ATOM 1344 O O . ASP A 1 179 ? -5.967 7.955 11.298 1.00 92.69 179 ASP A O 1
ATOM 1348 N N . VAL A 1 180 ? -7.140 9.082 12.846 1.00 93.25 180 VAL A N 1
ATOM 1349 C CA . VAL A 1 180 ? -8.393 8.350 12.639 1.00 93.25 180 VAL A CA 1
ATOM 1350 C C . VAL A 1 180 ? -9.221 9.048 11.563 1.00 93.25 180 VAL A C 1
ATOM 1352 O O . VAL A 1 180 ? -9.563 10.224 11.715 1.00 93.25 180 VAL A O 1
ATOM 1355 N N . SER A 1 181 ? -9.602 8.326 10.505 1.00 92.44 181 SER A N 1
ATOM 1356 C CA . SER A 1 181 ? -10.475 8.861 9.453 1.00 92.44 181 SER A CA 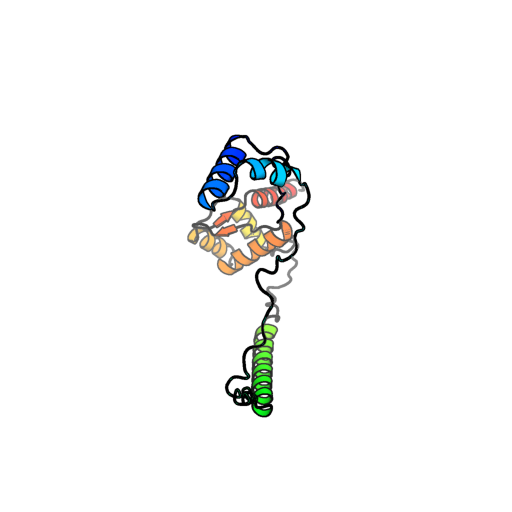1
ATOM 1357 C C . SER A 1 181 ? -11.818 9.308 10.055 1.00 92.44 181 SER A C 1
ATOM 1359 O O . SER A 1 181 ? -12.539 8.487 10.640 1.00 92.44 181 SER A O 1
ATOM 1361 N N . PRO A 1 182 ? -12.190 10.599 9.932 1.00 89.81 182 PRO A N 1
ATOM 1362 C CA . PRO A 1 182 ? -13.409 11.125 10.538 1.00 89.81 182 PRO A CA 1
ATOM 1363 C C . PRO A 1 182 ? -14.667 10.525 9.903 1.00 89.81 182 PRO A C 1
ATOM 1365 O O . PRO A 1 182 ? -15.662 10.323 10.595 1.00 89.81 182 PRO A O 1
ATOM 1368 N N . GLU A 1 183 ? -14.618 10.195 8.610 1.00 89.62 183 GLU A N 1
ATOM 1369 C CA . GLU A 1 183 ? -15.752 9.619 7.882 1.00 89.62 183 GLU A CA 1
ATOM 1370 C C . GLU A 1 183 ? -16.121 8.241 8.444 1.00 89.62 183 GLU A C 1
ATOM 1372 O O . GLU A 1 183 ? -17.284 7.972 8.761 1.00 89.62 183 GLU A O 1
ATOM 1377 N N . ILE A 1 184 ? -15.110 7.394 8.650 1.00 90.12 184 ILE A N 1
ATOM 13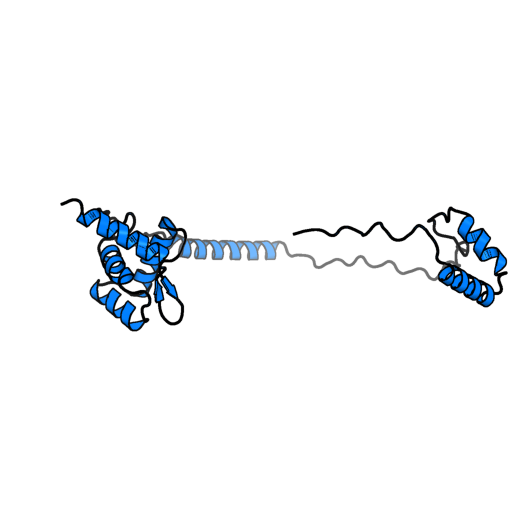78 C CA . ILE A 1 184 ? -15.288 6.048 9.197 1.00 90.12 184 ILE A CA 1
ATOM 1379 C C . ILE A 1 184 ? -15.605 6.127 10.696 1.00 90.12 184 ILE A C 1
ATOM 1381 O O . ILE A 1 184 ? -16.491 5.418 11.178 1.00 90.12 184 ILE A O 1
ATOM 1385 N N . ALA A 1 185 ? -14.955 7.028 11.442 1.00 90.31 185 ALA A N 1
ATOM 1386 C CA . ALA A 1 185 ? -15.238 7.235 12.861 1.00 90.31 185 ALA A CA 1
ATOM 1387 C C . ALA A 1 185 ? -16.696 7.652 13.112 1.00 90.31 185 ALA A C 1
ATOM 1389 O O . ALA A 1 185 ? -17.332 7.145 14.040 1.00 90.31 185 ALA A O 1
ATOM 1390 N N . ASP A 1 186 ? -17.249 8.539 12.286 1.00 89.25 186 ASP A N 1
ATOM 1391 C CA . ASP A 1 186 ? -18.644 8.966 12.389 1.00 89.25 186 ASP A CA 1
ATOM 1392 C C . ASP A 1 186 ? -19.619 7.851 11.997 1.00 89.25 186 ASP A C 1
ATOM 1394 O O . ASP A 1 186 ? -20.660 7.694 12.643 1.00 89.25 186 ASP A O 1
ATOM 1398 N N . ALA A 1 187 ? -19.284 7.035 10.995 1.00 87.88 187 ALA A N 1
ATOM 1399 C CA . ALA A 1 187 ? -20.076 5.860 10.642 1.00 87.88 187 ALA A CA 1
ATOM 1400 C C . ALA A 1 187 ? -20.117 4.842 11.796 1.00 87.88 187 ALA A C 1
ATOM 1402 O O . ALA A 1 187 ? -21.194 4.386 12.185 1.00 87.88 187 ALA A O 1
ATOM 1403 N N . VAL A 1 188 ? -18.970 4.556 12.418 1.00 87.38 188 VAL A N 1
ATOM 1404 C CA . VAL A 1 188 ? -18.873 3.681 13.598 1.00 87.38 188 VAL A CA 1
ATOM 1405 C C . VAL A 1 188 ? -19.691 4.234 14.767 1.00 87.38 188 VAL A C 1
ATOM 1407 O O . VAL A 1 188 ? -20.455 3.490 15.386 1.00 87.38 188 VAL A O 1
ATOM 1410 N N . LYS A 1 189 ? -19.603 5.541 15.046 1.00 86.75 189 LYS A N 1
ATOM 1411 C CA . LYS A 1 189 ? -20.413 6.196 16.088 1.00 86.75 189 LYS A CA 1
ATOM 1412 C C . LYS A 1 189 ? -21.910 6.073 15.811 1.00 86.75 189 LYS A C 1
ATOM 1414 O O . LYS A 1 189 ? -22.662 5.786 16.736 1.00 86.75 189 LYS A O 1
ATOM 1419 N N . GLN A 1 190 ? -22.353 6.217 14.561 1.00 85.06 190 GLN A N 1
ATOM 1420 C CA . GLN A 1 190 ? -23.765 6.035 14.198 1.00 85.06 190 GLN A CA 1
ATOM 1421 C C . GLN A 1 190 ? -24.250 4.598 14.414 1.00 85.06 190 GLN A C 1
ATOM 1423 O O . GLN A 1 190 ? -25.390 4.403 14.841 1.00 85.06 190 GLN A O 1
ATOM 1428 N N . ILE A 1 191 ? -23.405 3.595 14.158 1.00 84.75 191 ILE A N 1
ATOM 1429 C CA . ILE A 1 191 ? -23.733 2.187 14.429 1.00 84.75 191 ILE A CA 1
ATOM 1430 C C . ILE A 1 191 ? -23.872 1.973 15.947 1.00 84.75 191 ILE A C 1
ATOM 1432 O O . ILE A 1 191 ? -24.870 1.409 16.399 1.00 84.75 191 ILE A O 1
ATOM 1436 N N . LEU A 1 192 ? -22.942 2.516 16.741 1.00 81.25 192 LEU A N 1
ATOM 1437 C CA . LEU A 1 192 ? -22.983 2.458 18.209 1.00 81.25 192 LEU A CA 1
ATOM 1438 C C . LEU A 1 192 ? -24.210 3.182 18.802 1.00 81.25 192 LEU A C 1
ATOM 1440 O O . LEU A 1 192 ? -24.855 2.676 19.721 1.00 81.25 192 LEU A O 1
ATOM 1444 N N . GLU A 1 193 ? -24.571 4.352 18.270 1.00 77.94 193 GLU A N 1
ATOM 1445 C CA . GLU A 1 193 ? -25.758 5.115 18.687 1.00 77.94 193 GLU A CA 1
ATOM 1446 C C . GLU A 1 193 ? -27.074 4.458 18.241 1.00 77.94 193 GLU A C 1
ATOM 1448 O O . GLU A 1 193 ? -28.090 4.550 18.941 1.00 77.94 193 GLU A O 1
ATOM 1453 N N . GLY A 1 194 ? -27.067 3.783 17.089 1.00 64.12 194 GLY A N 1
ATOM 1454 C CA . GLY A 1 194 ? -28.211 3.059 16.539 1.00 64.12 194 GLY A CA 1
ATOM 1455 C C . GLY A 1 194 ? -28.678 1.909 17.433 1.00 64.12 194 GLY A C 1
ATOM 1456 O O . GLY A 1 194 ? -29.884 1.677 17.551 1.00 64.12 194 GLY A O 1
ATOM 1457 N N . GLU A 1 195 ? -27.754 1.249 18.132 1.00 56.56 195 GLU A N 1
ATOM 1458 C CA . GLU A 1 195 ? -28.063 0.141 19.043 1.00 56.56 195 GLU A CA 1
ATOM 1459 C C . GLU A 1 195 ? -28.566 0.623 20.417 1.00 56.56 195 GLU A C 1
ATOM 1461 O O . GLU A 1 195 ? -29.435 -0.004 21.025 1.00 56.56 195 GLU A O 1
ATOM 1466 N N . GLY A 1 196 ? -28.155 1.819 20.859 1.00 49.69 196 GLY A N 1
ATOM 1467 C CA . GLY A 1 196 ? -28.660 2.457 22.084 1.00 49.69 196 GLY A CA 1
ATOM 1468 C C . GLY A 1 196 ? -30.143 2.862 22.038 1.00 49.69 196 GLY A C 1
ATOM 1469 O O . GLY A 1 196 ? -30.724 3.196 23.071 1.00 49.69 196 GLY A O 1
ATOM 1470 N N . ARG A 1 197 ? -30.779 2.831 20.858 1.00 41.41 197 ARG A N 1
ATOM 1471 C CA . ARG A 1 197 ? -32.216 3.111 20.678 1.00 41.41 197 ARG A CA 1
ATOM 1472 C C . ARG A 1 197 ? -33.080 1.843 20.642 1.00 41.41 197 ARG A C 1
ATOM 1474 O O . ARG A 1 197 ? -34.304 1.966 20.601 1.00 41.41 197 ARG A O 1
ATOM 1481 N N . HIS A 1 198 ? -32.482 0.650 20.686 1.00 39.78 198 HIS A N 1
ATOM 1482 C CA . HIS A 1 198 ? -33.217 -0.614 20.618 1.00 39.78 198 HIS A CA 1
ATOM 1483 C C . HIS A 1 198 ? -33.104 -1.469 21.894 1.00 39.78 198 HIS A C 1
ATOM 1485 O O . HIS A 1 198 ? -32.954 -2.684 21.818 1.00 39.78 198 HIS A O 1
ATOM 1491 N N . VAL A 1 199 ? -33.262 -0.842 23.065 1.00 37.91 199 VAL A N 1
ATOM 1492 C CA . VAL A 1 199 ? -33.663 -1.500 24.327 1.00 37.91 199 VAL A CA 1
ATOM 1493 C C . VAL A 1 199 ? -34.833 -0.751 24.948 1.00 37.91 199 VAL A C 1
ATOM 1495 O O . VAL A 1 199 ? -34.753 0.494 25.043 1.00 37.91 199 VAL A O 1
#

InterPro domains:
  IPR028932 TerB-C domain [PF15615] (72-188)

Sequence (199 aa):
MFYSPVNPGRFSVIQSEEVASIEKVYKALGLDPSLAYSDLHAGEIADAPRTVRAAQPGNSGEAIPELQKATGPVLDASRIAAIRSDTARVSSVLGQIFEAEEEAVEGGDSKDLTLFAGLDAKHGALLSDLVGQENWTEDAFQQLCGKHGLMSSGALEAVNEWAFEAYDEALLDEYDGYDVSPEIADAVKQILEGEGRHV

pLDDT: mean 76.84, std 17.1, range [31.73, 94.38]

Foldseek 3Di:
DDDDDDDPPPPDDDDPVNLVVVLVVCVVVVHHSVCSVVVVPVPDPDPDDDDPDDDDDDDDDDDDPPDDPPPPDDDDPVVVVVVVVVVVVVCVVVVVVVVVVPPPPPPDPPPPVDLQPQDDPLLLVLLLVVLVDQFAAPVRQQVSCVVSPHGSVVSQVSQQVSCCVVPVGGQWDPDNGTGGDNVVSVVSVCSVVVVVVPD

Secondary structure (DSSP, 8-state):
---------S-SS--HHHHHHHHHHHHHTT--TTHHHHHHHS-----S---SSPPPPPP--PPPPP-----PPPP-HHHHHHHHHHHHHHHHHHHHHHHTT-S-----------SSTT--HHHHHHHHHHTTSSEE-HHHHHHHHHHTT--HHHHHHHHHHHHHHHHSS-SEEESSSEEEPHHHHHHHHHHHHHHTT--

Organism: NCBI:txid245188

Radius of gyration: 40.43 Å; chains: 1; bounding box: 72×71×91 Å